Protein AF-A0AB34HRM4-F1 (afdb_monomer_lite)

InterPro domains:
  IPR001427 Pancreatic ribonuclease [PR00794] (197-216)
  IPR001427 Pancreatic ribonuclease [PR00794] (217-236)
  IPR001427 Pancreatic ribonuclease [PR00794] (240-258)
  IPR001427 Pancreatic ribonuclease [PR00794] (262-284)
  IPR001427 Pancreatic ribonuclease [PTHR11437] (152-291)
  IPR023411 Ribonuclease A, active site [PS00127] (121-127)
  IPR023411 Ribonuclease A, active site [PS00127] (211-217)
  IPR023412 Ribonuclease A-domain [PF00074] (87-144)
  IPR023412 Ribonuclease A-domain [PF00074] (176-290)
  IPR023412 Ribonuclease A-domain [SM00092] (84-172)
  IPR023412 Ribonuclease A-domain [SM00092] (173-291)
  IPR036816 Ribonuclease A-like domain superfamily [G3DSA:3.10.130.10] (80-151)
  IPR036816 Ribonuclease A-like domain superfamily [G3DSA:3.10.130.10] (171-291)
  IPR036816 Ribonuclease A-like domain superfamily [SSF54076] (86-146)
  IPR036816 Ribonuclease A-like domain superfamily [SSF54076] (174-290)

Radius of gyration: 43.78 Å; chains: 1; bounding box: 94×90×106 Å

Structure (mmCIF, N/CA/C/O backbone):
data_AF-A0AB34HRM4-F1
#
_entry.id   AF-A0AB34HRM4-F1
#
loop_
_atom_site.group_PDB
_atom_site.id
_atom_site.type_symbol
_atom_site.label_atom_id
_atom_site.label_alt_id
_atom_site.label_comp_id
_atom_site.label_asym_id
_atom_site.label_entity_id
_atom_site.label_seq_id
_atom_site.pdbx_PDB_ins_code
_atom_site.Cartn_x
_atom_site.Cartn_y
_atom_site.Cartn_z
_atom_site.occupancy
_atom_site.B_iso_or_equiv
_atom_site.auth_seq_id
_atom_site.auth_comp_id
_atom_site.auth_asym_id
_atom_site.auth_atom_id
_atom_site.pdbx_PDB_model_num
ATOM 1 N N . MET A 1 1 ? 56.566 -68.907 -64.822 1.00 25.94 1 MET A N 1
ATOM 2 C CA . MET A 1 1 ? 58.031 -69.019 -64.991 1.00 25.94 1 MET A CA 1
ATOM 3 C C . MET A 1 1 ? 58.403 -68.367 -66.314 1.00 25.94 1 MET A C 1
ATOM 5 O O . MET A 1 1 ? 57.648 -68.568 -67.254 1.00 25.94 1 MET A O 1
ATOM 9 N N . PRO A 1 2 ? 59.563 -67.714 -66.432 1.00 43.50 2 PRO A N 1
ATOM 10 C CA . PRO A 1 2 ? 60.149 -66.801 -65.449 1.00 43.50 2 PRO A 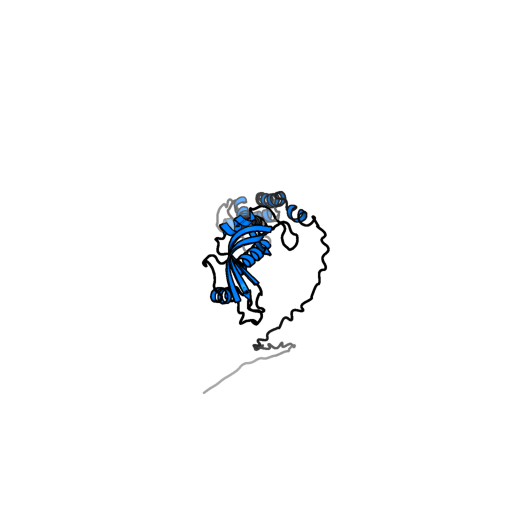CA 1
ATOM 11 C C . PRO A 1 2 ? 60.814 -65.567 -66.114 1.00 43.50 2 PRO A C 1
ATOM 13 O O . PRO A 1 2 ? 60.898 -65.496 -67.332 1.00 43.50 2 PRO A O 1
ATOM 16 N N . ALA A 1 3 ? 61.348 -64.692 -65.247 1.00 30.48 3 ALA A N 1
ATOM 17 C CA . ALA A 1 3 ? 62.650 -64.012 -65.376 1.00 30.48 3 ALA A CA 1
ATOM 18 C C . ALA A 1 3 ? 62.802 -62.902 -66.450 1.00 30.48 3 ALA A C 1
ATOM 20 O O . ALA A 1 3 ? 62.333 -63.037 -67.566 1.00 30.48 3 ALA A O 1
ATOM 21 N N . SER A 1 4 ? 63.488 -61.778 -66.222 1.00 32.47 4 SER A N 1
ATOM 22 C CA . SER A 1 4 ? 64.286 -61.288 -65.084 1.00 32.47 4 SER A CA 1
ATOM 23 C C . SER A 1 4 ? 64.946 -59.952 -65.479 1.00 32.47 4 SER A C 1
ATOM 25 O O . SER A 1 4 ? 65.362 -59.834 -66.625 1.00 32.47 4 SER A O 1
ATOM 27 N N . GLU A 1 5 ? 65.140 -59.066 -64.486 1.00 32.81 5 GLU A N 1
ATOM 28 C CA . GLU A 1 5 ? 66.352 -58.230 -64.262 1.00 32.81 5 GLU A CA 1
ATOM 29 C C . GLU A 1 5 ? 66.702 -57.092 -65.257 1.00 32.81 5 GLU A C 1
ATOM 31 O O . GLU A 1 5 ? 66.380 -57.157 -66.430 1.00 32.81 5 GLU A O 1
ATOM 36 N N . ALA A 1 6 ? 67.355 -55.973 -64.902 1.00 28.95 6 ALA A N 1
ATOM 37 C CA . ALA A 1 6 ? 68.037 -55.489 -63.690 1.00 28.95 6 ALA A CA 1
ATOM 38 C C . ALA A 1 6 ? 68.217 -53.940 -63.752 1.00 28.95 6 ALA A C 1
ATOM 40 O O . ALA A 1 6 ? 68.035 -53.337 -64.807 1.00 28.95 6 ALA A O 1
ATOM 41 N N . GLY A 1 7 ? 68.577 -53.317 -62.609 1.00 26.95 7 GLY A N 1
ATOM 42 C CA . GLY A 1 7 ? 68.942 -51.885 -62.417 1.00 26.95 7 GLY A CA 1
ATOM 43 C C . GLY A 1 7 ? 70.307 -51.479 -63.028 1.00 26.95 7 GLY A C 1
ATOM 44 O O . GLY A 1 7 ? 70.648 -52.081 -64.041 1.00 26.95 7 GLY A O 1
ATOM 45 N N . PRO A 1 8 ? 71.142 -50.547 -62.469 1.00 42.78 8 PRO A N 1
ATOM 46 C CA . PRO A 1 8 ? 71.212 -50.042 -61.073 1.00 42.78 8 PRO A CA 1
ATOM 47 C C . PRO A 1 8 ? 71.647 -48.545 -60.860 1.00 42.78 8 PRO A C 1
ATOM 49 O O . PRO A 1 8 ? 71.909 -47.808 -61.804 1.00 42.78 8 PRO A O 1
ATOM 52 N N . GLY A 1 9 ? 71.812 -48.134 -59.582 1.00 29.23 9 GLY A N 1
ATOM 53 C CA . GLY A 1 9 ? 72.674 -47.019 -59.093 1.00 29.23 9 GLY A CA 1
ATOM 54 C C . GLY A 1 9 ? 71.927 -45.972 -58.238 1.00 29.23 9 GLY A C 1
ATOM 55 O O . GLY A 1 9 ? 71.091 -45.260 -58.768 1.00 29.23 9 GLY A O 1
ATOM 56 N N . GLY A 1 10 ? 72.054 -45.841 -56.902 1.00 26.78 10 GLY A N 1
ATOM 57 C CA . GLY A 1 10 ? 73.253 -45.660 -56.052 1.00 26.78 10 GLY A CA 1
ATOM 58 C C . GLY A 1 10 ? 73.697 -44.180 -56.113 1.00 26.78 10 GLY A C 1
ATOM 59 O O . GLY A 1 10 ? 74.032 -43.737 -57.195 1.00 26.78 10 GLY A O 1
ATOM 60 N N . LYS A 1 11 ? 73.740 -43.320 -55.079 1.00 32.81 11 LYS A N 1
ATOM 61 C CA . LYS A 1 11 ? 74.122 -43.451 -53.662 1.00 32.81 11 LYS A CA 1
ATOM 62 C C . LYS A 1 11 ? 73.550 -42.303 -52.792 1.00 32.81 11 LYS A C 1
ATOM 64 O O . LYS A 1 11 ? 73.064 -41.288 -53.267 1.00 32.81 11 LYS A O 1
ATOM 69 N N . ARG A 1 12 ? 73.687 -42.547 -51.490 1.00 28.80 12 ARG A N 1
ATOM 70 C CA . ARG A 1 12 ? 73.306 -41.848 -50.254 1.00 28.80 12 ARG A CA 1
ATOM 71 C C . ARG A 1 12 ? 74.376 -40.831 -49.796 1.00 28.80 12 ARG A C 1
ATOM 73 O O . ARG A 1 12 ? 75.550 -41.137 -49.965 1.00 28.80 12 ARG A O 1
ATOM 80 N N . LEU A 1 13 ? 73.974 -39.742 -49.125 1.00 31.92 13 LEU A N 1
ATOM 81 C CA . LEU A 1 13 ? 74.694 -38.990 -48.061 1.00 31.92 13 LEU A CA 1
ATOM 82 C C . LEU A 1 13 ? 73.654 -38.082 -47.347 1.00 31.92 13 LEU A C 1
ATOM 84 O O . LEU A 1 13 ? 72.967 -37.328 -48.023 1.00 31.92 13 LEU A O 1
ATOM 88 N N . LEU A 1 14 ? 73.253 -38.412 -46.103 1.00 29.92 14 LEU A N 1
ATOM 89 C CA . LEU A 1 14 ? 73.616 -37.737 -44.825 1.00 29.92 14 LEU A CA 1
ATOM 90 C C . LEU A 1 14 ? 73.152 -36.263 -44.787 1.00 29.92 14 LEU A C 1
ATOM 92 O O . LEU A 1 14 ? 73.586 -35.490 -45.621 1.00 29.92 14 LEU A O 1
ATOM 96 N N . GLY A 1 15 ? 72.290 -35.764 -43.896 1.00 26.45 15 GLY A N 1
ATOM 97 C CA . GLY A 1 15 ? 71.804 -36.193 -42.582 1.00 26.45 15 GLY A CA 1
ATOM 98 C C . GLY A 1 15 ? 71.906 -34.979 -41.650 1.00 26.45 15 GLY A C 1
ATOM 99 O O . GLY A 1 15 ? 72.980 -34.409 -41.618 1.00 26.45 15 GLY A O 1
ATOM 100 N N . GLU A 1 16 ? 70.837 -34.589 -40.938 1.00 31.20 16 GLU A N 1
ATOM 101 C CA . GLU A 1 16 ? 70.904 -33.862 -39.650 1.00 31.20 16 GLU A CA 1
ATOM 102 C C . GLU A 1 16 ? 69.509 -33.675 -38.991 1.00 31.20 16 GLU A C 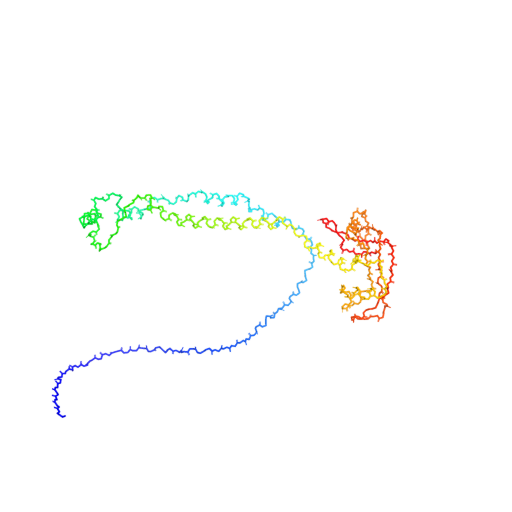1
ATOM 104 O O . GLU A 1 16 ? 68.623 -32.981 -39.478 1.00 31.20 16 GLU A O 1
ATOM 109 N N . THR A 1 17 ? 69.302 -34.446 -37.917 1.00 30.25 17 THR A N 1
ATOM 110 C CA . THR A 1 17 ? 68.794 -34.070 -36.578 1.00 30.25 17 THR A CA 1
ATOM 111 C C . THR A 1 17 ? 67.601 -33.101 -36.379 1.00 30.25 17 THR A C 1
ATOM 113 O O . THR A 1 17 ? 67.714 -31.884 -36.385 1.00 30.25 17 THR A O 1
ATOM 116 N N . GLY A 1 18 ? 66.499 -33.677 -35.872 1.00 28.55 18 GLY A N 1
ATOM 117 C CA . GLY A 1 18 ? 66.060 -33.406 -34.490 1.00 28.55 18 GLY A CA 1
ATOM 118 C C . GLY A 1 18 ? 64.984 -32.340 -34.232 1.00 28.55 18 GLY A C 1
ATOM 119 O O . GLY A 1 18 ? 65.299 -31.172 -34.040 1.00 28.55 18 GLY A O 1
ATOM 120 N N . ARG A 1 19 ? 63.742 -32.782 -33.981 1.00 32.72 19 ARG A N 1
ATOM 121 C CA . ARG A 1 19 ? 63.058 -32.702 -32.663 1.00 32.72 19 ARG A CA 1
ATOM 122 C C . ARG A 1 19 ? 61.585 -33.091 -32.796 1.00 32.72 19 ARG A C 1
ATOM 124 O O . ARG A 1 19 ? 60.802 -32.412 -33.451 1.00 32.72 19 ARG A O 1
ATOM 131 N N . GLY A 1 20 ? 61.213 -34.179 -32.126 1.00 30.70 20 GLY A N 1
ATOM 132 C CA . GLY A 1 20 ? 59.823 -34.564 -31.919 1.00 30.70 20 GLY A CA 1
ATOM 133 C C . GLY A 1 20 ? 59.177 -33.732 -30.813 1.00 30.70 20 GLY A C 1
ATOM 134 O O . GLY A 1 20 ? 59.765 -33.539 -29.750 1.00 30.70 20 GLY A O 1
ATOM 135 N N . LEU A 1 21 ? 57.941 -33.293 -31.046 1.00 33.59 21 LEU A N 1
ATOM 136 C CA . LEU A 1 21 ? 57.034 -32.844 -29.997 1.00 33.59 21 LEU A CA 1
ATOM 137 C C . LEU A 1 21 ? 55.776 -33.713 -30.026 1.00 33.59 21 LEU A C 1
ATOM 139 O O . LEU A 1 21 ? 55.056 -33.800 -31.017 1.00 33.59 21 LEU A O 1
ATOM 143 N N . ASN A 1 22 ? 55.588 -34.406 -28.906 1.00 31.12 22 ASN A N 1
ATOM 144 C CA . ASN A 1 22 ? 54.509 -35.329 -28.593 1.00 31.12 22 ASN A CA 1
ATOM 145 C C . ASN A 1 22 ? 53.142 -34.625 -28.581 1.00 31.12 22 ASN A C 1
ATOM 147 O O . ASN A 1 22 ? 52.936 -33.685 -27.814 1.00 31.12 22 ASN A O 1
ATOM 151 N N . TYR A 1 23 ? 52.176 -35.160 -29.327 1.00 29.73 23 TYR A N 1
ATOM 152 C CA . TYR A 1 23 ? 50.760 -34.822 -29.180 1.00 29.73 23 TYR A CA 1
ATOM 153 C C . TYR A 1 23 ? 50.163 -35.657 -28.033 1.00 29.73 23 TYR A C 1
ATOM 155 O O . TYR A 1 23 ? 49.847 -36.836 -28.202 1.00 29.73 23 TYR A O 1
ATOM 163 N N . LYS A 1 24 ? 50.014 -35.069 -26.838 1.00 34.47 24 LYS A N 1
ATOM 164 C CA . LYS A 1 24 ? 49.251 -35.691 -25.743 1.00 34.47 24 LYS A CA 1
ATOM 165 C C . LYS A 1 24 ? 47.766 -35.357 -25.883 1.00 34.47 24 LYS A C 1
ATOM 167 O O . LYS A 1 24 ? 47.327 -34.236 -25.654 1.00 34.47 24 LYS A O 1
ATOM 172 N N . LYS A 1 25 ? 47.003 -36.392 -26.229 1.00 34.09 25 LYS A N 1
ATOM 173 C CA . LYS A 1 25 ? 45.540 -36.485 -26.187 1.00 34.09 25 LYS A CA 1
ATOM 174 C C . LYS A 1 25 ? 45.044 -36.294 -24.747 1.00 34.09 25 LYS A C 1
ATOM 176 O O . LYS A 1 25 ? 45.252 -37.170 -23.911 1.00 34.09 25 LYS A O 1
ATOM 181 N N . ALA A 1 26 ? 44.387 -35.173 -24.455 1.00 31.53 26 ALA A N 1
ATOM 182 C CA . ALA A 1 26 ? 43.733 -34.947 -23.168 1.00 31.53 26 ALA A CA 1
ATOM 183 C C . ALA A 1 26 ? 42.305 -35.517 -23.197 1.00 31.53 26 ALA A C 1
ATOM 185 O O . ALA A 1 26 ? 41.441 -35.041 -23.931 1.00 31.53 26 ALA A O 1
ATOM 186 N N . ARG A 1 27 ? 42.085 -36.575 -22.407 1.00 35.59 27 ARG A N 1
ATOM 187 C CA . ARG A 1 27 ? 40.759 -37.060 -22.004 1.00 35.59 27 ARG A CA 1
ATOM 188 C C . ARG A 1 27 ? 40.180 -36.131 -20.938 1.00 35.59 27 ARG A C 1
ATOM 190 O O . ARG A 1 27 ? 40.887 -35.690 -20.038 1.00 35.59 27 ARG A O 1
ATOM 197 N N . THR A 1 28 ? 38.879 -35.915 -21.044 1.00 35.81 28 THR A N 1
ATOM 198 C CA . THR A 1 28 ? 37.973 -35.330 -20.050 1.00 35.81 28 THR A CA 1
ATOM 199 C C . THR A 1 28 ? 38.097 -35.963 -18.661 1.00 35.81 28 THR A C 1
ATOM 201 O O . THR A 1 28 ? 38.174 -37.191 -18.566 1.00 35.81 28 THR A O 1
ATOM 204 N N . PRO A 1 29 ? 37.924 -35.159 -17.599 1.00 33.78 29 PRO A N 1
ATOM 205 C CA . PRO A 1 29 ? 37.141 -35.605 -16.457 1.00 33.78 29 PRO A CA 1
ATOM 206 C C . PRO A 1 29 ? 36.032 -34.602 -16.112 1.00 33.78 29 PRO A C 1
ATOM 208 O O . PRO A 1 29 ? 36.251 -33.411 -15.905 1.00 33.78 29 PRO A O 1
ATOM 211 N N . THR A 1 30 ? 34.819 -35.130 -16.030 1.00 40.88 30 THR A N 1
ATOM 212 C CA . THR A 1 30 ? 33.682 -34.567 -15.304 1.00 40.88 30 THR A CA 1
ATOM 213 C C . THR A 1 30 ? 34.005 -34.473 -13.816 1.00 40.88 30 THR A C 1
ATOM 215 O O . THR A 1 30 ? 34.273 -35.508 -13.217 1.00 40.88 30 THR A O 1
ATOM 218 N N . PHE A 1 31 ? 33.894 -33.293 -13.205 1.00 32.78 31 PHE A N 1
ATOM 219 C CA . PHE A 1 31 ? 33.646 -33.163 -11.766 1.00 32.78 31 PHE A CA 1
ATOM 220 C C . PHE A 1 31 ? 32.810 -31.908 -11.493 1.00 32.78 31 PHE A C 1
ATOM 222 O O . PHE A 1 31 ? 33.279 -30.777 -11.606 1.00 32.78 31 PHE A O 1
ATOM 229 N N . LEU A 1 32 ? 31.545 -32.137 -11.135 1.00 41.94 32 LEU A N 1
ATOM 230 C CA . LEU A 1 32 ? 30.757 -31.206 -10.340 1.00 41.94 32 LEU A CA 1
ATOM 231 C C . LEU A 1 32 ? 31.428 -31.065 -8.969 1.00 41.94 32 LEU A C 1
ATOM 233 O O . LEU A 1 32 ? 31.581 -32.059 -8.261 1.00 41.94 32 LEU A O 1
ATOM 237 N N . SER A 1 33 ? 31.734 -29.843 -8.544 1.00 36.97 33 SER A N 1
ATOM 238 C CA . SER A 1 33 ? 31.850 -29.544 -7.117 1.00 36.97 33 SER A CA 1
ATOM 239 C C . SER A 1 33 ? 31.480 -28.093 -6.833 1.00 36.97 33 SER A C 1
ATOM 241 O O . SER A 1 33 ? 32.136 -27.155 -7.281 1.00 36.97 33 SER A O 1
ATOM 243 N N . SER A 1 34 ? 30.401 -27.966 -6.070 1.00 42.25 34 SER A N 1
ATOM 244 C CA . SER A 1 34 ? 29.894 -26.779 -5.392 1.00 42.25 34 SER A CA 1
ATOM 245 C C . SER A 1 34 ? 31.012 -25.970 -4.722 1.00 42.25 34 SER A C 1
ATOM 247 O O . SER A 1 34 ? 31.633 -26.444 -3.768 1.00 42.25 34 SER A O 1
ATOM 249 N N . LEU A 1 35 ? 31.254 -24.739 -5.186 1.00 36.50 35 LEU A N 1
ATOM 250 C CA . LEU A 1 35 ? 32.042 -23.767 -4.432 1.00 36.50 35 LEU A CA 1
ATOM 251 C C . LEU A 1 35 ? 31.091 -22.952 -3.550 1.00 36.50 35 LEU A C 1
ATOM 253 O O . LEU A 1 35 ? 30.382 -22.051 -3.994 1.00 36.50 35 LEU A O 1
ATOM 257 N N . CYS A 1 36 ? 31.070 -23.327 -2.276 1.00 34.16 36 CYS A N 1
ATOM 258 C CA . CYS A 1 36 ? 30.369 -22.650 -1.199 1.00 34.16 36 CYS A CA 1
ATOM 259 C C . CYS A 1 36 ? 30.995 -21.261 -0.965 1.00 34.16 36 CYS A C 1
ATOM 261 O O . CYS A 1 36 ? 32.037 -21.138 -0.318 1.00 34.16 36 CYS A O 1
ATOM 263 N N . LEU A 1 37 ? 30.375 -20.204 -1.498 1.00 37.88 37 LEU A N 1
ATOM 264 C CA . LEU A 1 37 ? 30.703 -18.817 -1.158 1.00 37.88 37 LEU A CA 1
ATOM 265 C C . LEU A 1 37 ? 30.254 -18.541 0.285 1.00 37.88 37 LEU A C 1
ATOM 267 O O . LEU A 1 37 ? 29.083 -18.286 0.565 1.00 37.88 37 LEU A O 1
ATOM 271 N N . ARG A 1 38 ? 31.204 -18.612 1.222 1.00 35.97 38 ARG A N 1
ATOM 272 C CA . ARG A 1 38 ? 31.020 -18.165 2.607 1.00 35.97 38 ARG A CA 1
ATOM 273 C C . ARG A 1 38 ? 30.841 -16.645 2.623 1.00 35.97 38 ARG A C 1
ATOM 275 O O . ARG A 1 38 ? 31.805 -15.897 2.501 1.00 35.97 38 ARG A O 1
ATOM 282 N N . PHE A 1 39 ? 29.609 -16.185 2.814 1.00 32.84 39 PHE A N 1
ATOM 283 C CA . PHE A 1 39 ? 29.330 -14.793 3.153 1.00 32.84 39 PHE A CA 1
ATOM 284 C C . PHE A 1 39 ? 29.744 -14.532 4.605 1.00 32.84 39 PHE A C 1
ATOM 286 O O . PHE A 1 39 ? 29.053 -14.928 5.545 1.00 32.84 39 PHE A O 1
ATOM 293 N N . TYR A 1 40 ? 30.864 -13.840 4.805 1.00 34.41 40 TYR A N 1
ATOM 294 C CA . TYR A 1 40 ? 31.162 -13.221 6.091 1.00 34.41 40 TYR A CA 1
ATOM 295 C C . TYR A 1 40 ? 30.170 -12.069 6.314 1.00 34.41 40 TYR A C 1
ATOM 297 O O . TYR A 1 40 ? 30.191 -11.062 5.609 1.00 34.41 40 TYR A O 1
ATOM 305 N N . ARG A 1 41 ? 29.265 -12.217 7.291 1.00 35.81 41 ARG A N 1
ATOM 306 C CA . ARG A 1 41 ? 28.423 -11.117 7.786 1.00 35.81 41 ARG A CA 1
ATOM 307 C C . ARG A 1 41 ? 29.297 -10.145 8.578 1.00 35.81 41 ARG A C 1
ATOM 309 O O . ARG A 1 41 ? 29.510 -10.340 9.772 1.00 35.81 41 ARG A O 1
ATOM 316 N N . LEU A 1 42 ? 29.764 -9.080 7.935 1.00 28.28 42 LEU A N 1
ATOM 317 C CA . LEU A 1 42 ? 30.307 -7.929 8.648 1.00 28.28 42 LEU A CA 1
ATOM 318 C C . LEU A 1 42 ? 29.132 -7.121 9.229 1.00 28.28 42 LEU A C 1
ATOM 320 O O . LEU A 1 42 ? 28.340 -6.534 8.492 1.00 28.28 42 LEU A O 1
ATOM 324 N N . ARG A 1 43 ? 28.976 -7.123 10.559 1.00 34.53 43 ARG A N 1
ATOM 325 C CA . ARG A 1 43 ? 28.077 -6.196 11.266 1.00 34.53 43 ARG A CA 1
ATOM 326 C C . ARG A 1 43 ? 28.730 -4.815 11.267 1.00 34.53 43 ARG A C 1
ATOM 328 O O . ARG A 1 43 ? 29.536 -4.521 12.142 1.00 34.53 43 ARG A O 1
ATOM 335 N N . ILE A 1 44 ? 28.369 -3.968 10.309 1.00 32.12 44 ILE A N 1
ATOM 336 C CA . ILE A 1 44 ? 28.656 -2.536 10.405 1.00 32.12 44 ILE A CA 1
ATOM 337 C C . ILE A 1 44 ? 27.541 -1.911 11.249 1.00 32.12 44 ILE A C 1
ATOM 339 O O . ILE A 1 44 ? 26.395 -1.803 10.815 1.00 32.12 44 ILE A O 1
ATOM 343 N N . VAL A 1 45 ? 27.870 -1.546 12.488 1.00 38.09 45 VAL A N 1
ATOM 344 C CA . VAL A 1 45 ? 27.037 -0.684 13.332 1.00 38.09 45 VAL A CA 1
ATOM 345 C C . VAL A 1 45 ? 27.309 0.753 12.891 1.00 38.09 45 VAL A C 1
ATOM 347 O O . VAL A 1 45 ? 28.314 1.338 13.280 1.00 38.09 45 VAL A O 1
ATOM 350 N N . LEU A 1 46 ? 26.439 1.317 12.050 1.00 34.16 46 LEU A N 1
ATOM 351 C CA . LEU A 1 46 ? 26.453 2.752 11.769 1.00 34.16 46 LEU A CA 1
ATOM 352 C C . LEU A 1 46 ? 25.656 3.461 12.865 1.00 34.16 46 LEU A C 1
ATOM 354 O O . LEU A 1 46 ? 24.425 3.491 12.849 1.00 34.16 46 LEU A O 1
ATOM 358 N N . THR A 1 47 ? 26.370 4.001 13.849 1.00 36.38 47 THR A N 1
ATOM 359 C CA . THR A 1 47 ? 25.824 4.981 14.785 1.00 36.38 47 THR A CA 1
ATOM 360 C C . THR A 1 47 ? 25.512 6.263 14.016 1.00 36.38 47 THR A C 1
ATOM 362 O O . THR A 1 47 ? 26.357 6.842 13.336 1.00 36.38 47 THR A O 1
ATOM 365 N N . GLY A 1 48 ? 24.250 6.684 14.071 1.00 35.56 48 GLY A N 1
ATOM 366 C CA . GLY A 1 48 ? 23.774 7.855 13.351 1.00 35.56 48 GLY A CA 1
ATOM 367 C C . GLY A 1 48 ? 24.393 9.152 13.868 1.00 35.56 48 GLY A C 1
ATOM 368 O O . GLY A 1 48 ? 24.263 9.496 15.041 1.00 35.56 48 GLY A O 1
ATOM 369 N N . ARG A 1 49 ? 24.955 9.938 12.948 1.00 32.56 49 ARG A N 1
ATOM 370 C CA . ARG A 1 49 ? 24.915 11.400 13.012 1.00 32.56 49 ARG A CA 1
ATOM 371 C C . ARG A 1 49 ? 24.270 11.912 11.734 1.00 32.56 49 ARG A C 1
ATOM 373 O O . ARG A 1 49 ? 24.790 11.755 10.637 1.00 32.56 49 ARG A O 1
ATOM 380 N N . LYS A 1 50 ? 23.093 12.502 11.909 1.00 44.72 50 LYS A N 1
ATOM 381 C CA . LYS A 1 50 ? 22.300 13.168 10.881 1.00 44.72 50 LYS A CA 1
ATOM 382 C C . LYS A 1 50 ? 23.048 14.443 10.471 1.00 44.72 50 LYS A C 1
ATOM 384 O O . LYS A 1 50 ? 22.938 15.456 11.153 1.00 44.72 50 LYS A O 1
ATOM 389 N N . LYS A 1 51 ? 23.826 14.395 9.387 1.00 30.28 51 LYS A N 1
ATOM 390 C CA . LYS A 1 51 ? 24.277 15.593 8.670 1.00 30.28 51 LYS A CA 1
ATOM 391 C C . LYS A 1 51 ? 23.576 15.584 7.320 1.00 30.28 51 LYS A C 1
ATOM 393 O O . LYS A 1 51 ? 23.741 14.666 6.529 1.00 30.28 51 LYS A O 1
ATOM 398 N N . ARG A 1 52 ? 22.697 16.564 7.128 1.00 43.97 52 ARG A N 1
ATOM 399 C CA . ARG A 1 52 ? 22.028 16.836 5.858 1.00 43.97 52 ARG A CA 1
ATOM 400 C C . ARG A 1 52 ? 23.127 17.344 4.919 1.00 43.97 52 ARG A C 1
ATOM 402 O O . ARG A 1 52 ? 23.569 18.475 5.081 1.00 43.97 52 ARG A O 1
ATOM 409 N N . GLU A 1 53 ? 23.640 16.491 4.040 1.00 37.53 53 GLU A N 1
ATOM 410 C CA . GLU A 1 53 ? 24.496 16.901 2.923 1.00 37.53 53 GLU A CA 1
ATOM 411 C C . GLU A 1 53 ? 23.587 17.264 1.740 1.00 37.53 53 GLU A C 1
ATOM 413 O O . GLU A 1 53 ? 22.892 16.384 1.237 1.00 37.53 53 GLU A O 1
ATOM 418 N N . PRO A 1 54 ? 23.545 18.535 1.299 1.00 36.78 54 PRO A N 1
ATOM 419 C CA . PRO A 1 54 ? 22.751 18.955 0.149 1.00 36.78 54 PRO A CA 1
ATOM 420 C C . PRO A 1 54 ? 23.546 18.893 -1.169 1.00 36.78 54 PRO A C 1
ATOM 422 O O . PRO A 1 54 ? 23.164 19.535 -2.134 1.00 36.78 54 PRO A O 1
ATOM 425 N N . LEU A 1 55 ? 24.670 18.168 -1.228 1.00 42.97 55 LEU A N 1
ATOM 426 C CA . LEU A 1 55 ? 25.623 18.282 -2.344 1.00 42.97 55 LEU A CA 1
ATOM 427 C C . LEU A 1 55 ? 25.569 17.147 -3.377 1.00 42.97 55 LEU A C 1
ATOM 429 O O . LEU A 1 55 ? 26.274 17.223 -4.377 1.00 42.97 55 LEU A O 1
ATOM 433 N N . LEU A 1 56 ? 24.732 16.120 -3.182 1.00 42.88 56 LEU A N 1
ATOM 434 C CA . LEU A 1 56 ? 24.591 15.029 -4.161 1.00 42.88 56 LEU A CA 1
ATOM 435 C C . LEU A 1 56 ? 23.463 15.243 -5.185 1.00 42.88 56 LEU A C 1
ATOM 437 O O . LEU A 1 56 ? 23.476 14.596 -6.227 1.00 42.88 56 LEU A O 1
ATOM 441 N N . GLU A 1 57 ? 22.536 16.171 -4.933 1.00 43.81 57 GLU A N 1
ATOM 442 C CA . GLU A 1 57 ? 21.473 16.542 -5.888 1.00 43.81 57 GLU A CA 1
ATOM 443 C C . GLU A 1 57 ? 21.992 17.480 -6.997 1.00 43.81 57 GLU A C 1
ATOM 445 O O . GLU A 1 57 ? 21.497 17.455 -8.120 1.00 43.81 57 GLU A O 1
ATOM 450 N N . GLU A 1 58 ? 23.056 18.248 -6.735 1.00 43.66 58 GLU A N 1
ATOM 451 C CA . GLU A 1 58 ? 23.624 19.193 -7.710 1.00 43.66 58 GLU A CA 1
ATOM 452 C C . GLU A 1 58 ? 24.448 18.496 -8.809 1.00 43.66 58 GLU A C 1
ATOM 454 O O . GLU A 1 58 ? 24.518 18.975 -9.938 1.00 43.66 58 GLU A O 1
ATOM 459 N N . MET A 1 59 ? 25.052 17.331 -8.535 1.00 41.12 59 MET A N 1
ATOM 460 C CA . MET A 1 59 ? 25.916 16.659 -9.521 1.00 41.12 59 MET A CA 1
ATOM 461 C C . MET A 1 59 ? 25.139 15.945 -10.637 1.00 41.12 59 MET A C 1
ATOM 463 O O . MET A 1 59 ? 25.709 15.677 -11.694 1.00 41.12 59 MET A O 1
ATOM 467 N N . VAL A 1 60 ? 23.846 15.658 -10.443 1.00 45.19 60 VAL A N 1
ATOM 468 C CA . VAL A 1 60 ? 23.018 14.965 -11.451 1.00 45.19 60 VAL A CA 1
ATOM 469 C C . VAL A 1 60 ? 22.415 15.945 -12.468 1.00 45.19 60 VAL A C 1
ATOM 471 O O . VAL A 1 60 ? 22.042 15.542 -13.567 1.00 45.19 60 VAL A O 1
ATOM 474 N N . MET A 1 61 ? 22.399 17.248 -12.170 1.00 45.19 61 MET A N 1
ATOM 475 C CA . MET A 1 61 ? 21.841 18.275 -13.063 1.00 45.19 61 MET A CA 1
ATOM 476 C C . MET A 1 61 ? 22.863 18.916 -14.020 1.00 45.19 61 MET A C 1
ATOM 478 O O . MET A 1 61 ? 22.483 19.686 -14.902 1.00 45.19 61 MET A O 1
ATOM 482 N N . VAL A 1 62 ? 24.155 18.582 -13.904 1.00 44.69 62 VAL A N 1
ATOM 483 C CA . VAL A 1 62 ? 25.226 19.149 -14.756 1.00 44.69 62 VAL A CA 1
ATOM 484 C C . VAL A 1 62 ? 25.445 18.353 -16.052 1.00 44.69 62 VAL A C 1
ATOM 486 O O . VAL A 1 62 ? 26.183 18.782 -16.936 1.00 44.69 62 VAL A O 1
ATOM 489 N N . LEU A 1 63 ? 24.715 17.256 -16.271 1.00 51.75 63 LEU A N 1
ATOM 490 C CA . LEU A 1 63 ? 24.475 16.750 -17.628 1.00 51.75 63 LEU A CA 1
ATOM 491 C C . LEU A 1 63 ? 23.365 17.590 -18.266 1.00 51.75 63 LEU A C 1
ATOM 493 O O . LEU A 1 63 ? 22.244 17.134 -18.474 1.00 51.75 63 LEU A O 1
ATOM 497 N N . SER A 1 64 ? 23.689 18.863 -18.500 1.00 57.69 64 SER A N 1
ATOM 498 C CA . SER A 1 64 ? 22.779 19.869 -19.033 1.00 57.69 64 SER A CA 1
ATOM 499 C C . SER A 1 6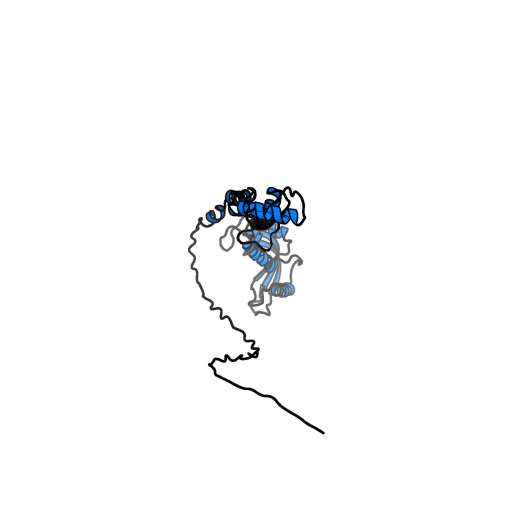4 ? 22.021 19.318 -20.252 1.00 57.69 64 SER A C 1
ATOM 501 O O . SER A 1 64 ? 22.635 18.656 -21.095 1.00 57.69 64 SER A O 1
ATOM 503 N N . PRO A 1 65 ? 20.724 19.627 -20.431 1.00 60.22 65 PRO A N 1
ATOM 504 C CA . PRO A 1 65 ? 20.016 19.373 -21.686 1.00 60.22 65 PRO A CA 1
ATOM 505 C C . PRO A 1 65 ? 20.798 19.890 -22.902 1.00 60.22 65 PRO A C 1
ATOM 507 O O . PRO A 1 65 ? 20.757 19.284 -23.967 1.00 60.22 65 PRO A O 1
ATOM 510 N N . LEU A 1 66 ? 21.599 20.947 -22.718 1.00 56.47 66 LEU A N 1
ATOM 511 C CA . LEU A 1 66 ? 22.520 21.480 -23.720 1.00 56.47 66 LEU A CA 1
ATOM 512 C C . LEU A 1 66 ? 23.626 20.492 -24.121 1.00 56.47 66 LEU A C 1
ATOM 514 O O . LEU A 1 66 ? 24.008 20.479 -25.284 1.00 56.47 66 LEU A O 1
ATOM 518 N N . PHE A 1 67 ? 24.113 19.636 -23.216 1.00 62.03 67 PHE A N 1
ATOM 519 C CA . PHE A 1 67 ? 25.088 18.583 -23.529 1.00 62.03 67 PHE A CA 1
ATOM 520 C C . PHE A 1 67 ? 24.466 17.488 -24.405 1.00 62.03 67 PHE A C 1
ATOM 522 O O . PHE A 1 67 ? 25.062 17.068 -25.396 1.00 62.03 67 PHE A O 1
ATOM 529 N N . PHE A 1 68 ? 23.235 17.072 -24.097 1.00 57.53 68 PHE A N 1
ATOM 530 C CA . PHE A 1 68 ? 22.506 16.109 -24.927 1.00 57.53 68 PHE A CA 1
ATOM 531 C C . PHE A 1 68 ? 22.103 16.701 -26.286 1.00 57.53 68 PHE A C 1
ATOM 533 O O . PHE A 1 68 ? 22.230 16.024 -27.305 1.00 57.53 68 PHE A O 1
ATOM 540 N N . VAL A 1 69 ? 21.706 17.977 -26.330 1.00 62.69 69 VAL A N 1
ATOM 541 C CA . VAL A 1 69 ? 21.452 18.715 -27.581 1.00 62.69 69 VAL A CA 1
ATOM 542 C C . VAL A 1 69 ? 22.737 18.884 -28.397 1.00 62.69 69 VAL A C 1
ATOM 544 O O . VAL A 1 69 ? 22.702 18.733 -29.614 1.00 62.69 69 VAL A O 1
ATOM 547 N N . PHE A 1 70 ? 23.884 19.122 -27.758 1.00 60.28 70 PHE A N 1
ATOM 548 C CA . PHE A 1 70 ? 25.185 19.223 -28.425 1.00 60.28 70 PHE A CA 1
ATOM 549 C C . PHE A 1 70 ? 25.615 17.890 -29.053 1.00 60.28 70 PHE A C 1
ATOM 551 O O . PHE A 1 70 ? 26.035 17.862 -30.210 1.00 60.28 70 PHE A O 1
ATOM 558 N N . MET A 1 71 ? 25.430 16.772 -28.342 1.00 58.06 71 MET A N 1
ATOM 559 C CA . MET A 1 71 ? 25.704 15.434 -28.882 1.00 58.06 71 MET A CA 1
ATOM 560 C C . MET A 1 71 ? 24.763 15.058 -30.037 1.00 58.06 71 MET A C 1
ATOM 562 O O . MET A 1 71 ? 25.207 14.438 -31.000 1.00 58.06 71 MET A O 1
ATOM 566 N N . LEU A 1 72 ? 23.491 15.475 -29.992 1.00 59.78 72 LEU A N 1
ATOM 567 C CA . LEU A 1 72 ? 22.548 15.313 -31.108 1.00 59.78 72 LEU A CA 1
ATOM 568 C C . LEU A 1 72 ? 22.882 16.239 -32.296 1.00 59.78 72 LEU A C 1
ATOM 570 O O . LEU A 1 72 ? 22.732 15.839 -33.450 1.00 59.78 72 LEU A O 1
ATOM 574 N N . GLY A 1 73 ? 23.370 17.454 -32.031 1.00 60.25 73 GLY A N 1
ATOM 575 C CA . GLY A 1 73 ? 23.752 18.440 -33.047 1.00 60.25 73 GLY A CA 1
ATOM 576 C C . GLY A 1 73 ? 25.005 18.056 -33.840 1.00 60.25 73 GLY A C 1
ATOM 577 O O . GLY A 1 73 ? 25.053 18.272 -35.049 1.00 60.25 73 GLY A O 1
ATOM 578 N N . LEU A 1 74 ? 25.982 17.407 -33.198 1.00 56.62 74 LEU A N 1
ATOM 579 C CA . LEU A 1 74 ? 27.177 16.864 -33.862 1.00 56.62 74 LEU A CA 1
ATOM 580 C C . LEU A 1 74 ? 26.887 15.647 -34.762 1.00 56.62 74 LEU A C 1
ATOM 582 O O . LEU A 1 74 ? 27.728 15.280 -35.577 1.00 56.62 74 LEU A O 1
ATOM 586 N N . GLY A 1 75 ? 25.711 15.024 -34.630 1.00 53.34 75 GLY A N 1
ATOM 587 C CA . GLY A 1 75 ? 25.246 13.944 -35.505 1.00 53.34 75 GLY A CA 1
ATOM 588 C C . GLY A 1 75 ? 24.558 14.411 -36.789 1.00 53.34 75 GLY A C 1
ATOM 589 O O . GLY A 1 75 ? 24.427 13.629 -37.731 1.00 53.34 75 GLY A O 1
ATOM 590 N N . LEU A 1 76 ? 24.106 15.670 -36.823 1.00 51.44 76 LEU A N 1
ATOM 591 C CA . LEU A 1 76 ? 23.390 16.276 -37.952 1.00 51.44 76 LEU A CA 1
ATOM 592 C C . LEU A 1 76 ? 24.282 17.146 -38.833 1.00 51.44 76 LEU A C 1
ATOM 594 O O . LEU A 1 76 ? 23.895 17.464 -39.957 1.00 51.44 76 LEU A O 1
ATOM 598 N N . THR A 1 77 ? 25.478 17.509 -38.370 1.00 46.84 77 THR A N 1
ATOM 599 C CA . THR A 1 77 ? 26.499 17.987 -39.292 1.00 46.84 77 THR A CA 1
ATOM 600 C C . THR A 1 77 ? 26.961 16.773 -40.095 1.00 46.84 77 THR A C 1
ATOM 602 O O . THR A 1 77 ? 27.440 15.796 -39.513 1.00 46.84 77 THR A O 1
ATOM 605 N N . PRO A 1 78 ? 26.807 16.768 -41.435 1.00 51.72 78 PRO A N 1
ATOM 606 C CA . PRO A 1 78 ? 27.494 15.782 -42.244 1.00 51.72 78 PRO A CA 1
ATOM 607 C C . PRO A 1 78 ? 28.948 15.886 -41.826 1.00 51.72 78 PRO A C 1
ATOM 609 O O . PRO A 1 78 ? 29.515 16.977 -41.896 1.00 51.72 78 PRO A O 1
ATOM 612 N N . LEU A 1 79 ? 29.519 14.790 -41.325 1.00 48.44 79 LEU A N 1
ATOM 613 C CA . LEU A 1 79 ? 30.941 14.710 -41.065 1.00 48.44 79 LEU A CA 1
ATOM 614 C C . LEU A 1 79 ? 31.590 15.130 -42.385 1.00 48.44 79 LEU A C 1
ATOM 616 O O . LEU A 1 79 ? 31.589 14.369 -43.356 1.00 48.44 79 LEU A O 1
ATOM 620 N N . THR A 1 80 ? 32.067 16.369 -42.469 1.00 48.03 80 THR A N 1
ATOM 621 C CA . THR A 1 80 ? 32.789 16.885 -43.623 1.00 48.03 80 THR A CA 1
ATOM 622 C C . THR A 1 80 ? 34.176 16.257 -43.587 1.00 48.03 80 THR A C 1
ATOM 624 O O . THR A 1 80 ? 35.194 16.937 -43.532 1.00 48.03 80 THR A O 1
ATOM 627 N N . LEU A 1 81 ? 34.237 14.924 -43.584 1.00 54.03 81 LEU A N 1
ATOM 628 C CA . LEU A 1 81 ? 35.436 14.174 -43.887 1.00 54.03 81 LEU A CA 1
ATOM 629 C C . LEU A 1 81 ? 35.557 14.157 -45.398 1.00 54.03 81 LEU A C 1
ATOM 631 O O . LEU A 1 81 ? 35.087 13.282 -46.124 1.00 54.03 81 LEU A O 1
ATOM 635 N N . GLY A 1 82 ? 36.152 15.236 -45.868 1.00 47.75 82 GLY A N 1
ATOM 636 C CA . GLY A 1 82 ? 36.441 15.439 -47.262 1.00 47.75 82 GLY A CA 1
ATOM 637 C C . GLY A 1 82 ? 37.496 16.500 -47.468 1.00 47.75 82 GLY A C 1
ATOM 638 O O . GLY A 1 82 ? 37.414 17.198 -48.471 1.00 47.75 82 GLY A O 1
ATOM 639 N N . LEU A 1 83 ? 38.493 16.577 -46.577 1.00 52.25 83 LEU A N 1
ATOM 640 C CA . LEU A 1 83 ? 39.843 16.867 -47.050 1.00 52.25 83 LEU A CA 1
ATOM 641 C C . LEU A 1 83 ? 40.045 16.007 -48.300 1.00 52.25 83 LEU A C 1
ATOM 643 O O . LEU A 1 83 ? 39.757 14.808 -48.283 1.00 52.25 83 LEU A O 1
ATOM 647 N N . ASP A 1 84 ? 40.413 16.644 -49.402 1.00 57.47 84 ASP A N 1
ATOM 648 C CA . ASP A 1 84 ? 40.713 15.994 -50.670 1.00 57.47 84 ASP A CA 1
ATOM 649 C C . ASP A 1 84 ? 41.958 15.111 -50.445 1.00 57.47 84 ASP A C 1
ATOM 651 O O . ASP A 1 84 ? 43.090 15.535 -50.670 1.00 57.47 84 ASP A O 1
ATOM 655 N N . ASP A 1 85 ? 41.744 13.924 -49.858 1.00 71.81 85 ASP A N 1
ATOM 656 C CA . ASP A 1 85 ? 42.789 13.011 -49.398 1.00 71.81 85 ASP A CA 1
ATOM 657 C C . ASP A 1 85 ? 43.631 12.633 -50.615 1.00 71.81 85 ASP A C 1
ATOM 659 O O . ASP A 1 85 ? 43.121 12.148 -51.633 1.00 71.81 85 ASP A O 1
ATOM 663 N N . HIS A 1 86 ? 44.934 12.874 -50.514 1.00 81.88 86 HIS A N 1
ATOM 664 C CA . HIS A 1 86 ? 45.914 12.530 -51.533 1.00 81.88 86 HIS A CA 1
ATOM 665 C C . HIS A 1 86 ? 45.752 11.075 -52.011 1.00 81.88 86 HIS A C 1
ATOM 667 O O . HIS A 1 86 ? 45.863 10.795 -53.206 1.00 81.88 86 HIS A O 1
ATOM 673 N N . ARG A 1 87 ? 45.379 10.150 -51.114 1.00 86.44 87 ARG A N 1
ATOM 674 C CA . ARG A 1 87 ? 45.090 8.750 -51.459 1.00 86.44 87 ARG A CA 1
ATOM 675 C C . ARG A 1 87 ? 43.842 8.582 -52.317 1.00 86.44 87 ARG A C 1
ATOM 677 O O . ARG A 1 87 ? 43.840 7.730 -53.198 1.00 86.44 87 ARG A O 1
ATOM 684 N N . TYR A 1 88 ? 42.802 9.390 -52.112 1.00 85.88 88 TYR A N 1
ATOM 685 C CA . TYR A 1 88 ? 41.596 9.331 -52.941 1.00 85.88 88 TYR A CA 1
ATOM 686 C C . TYR A 1 88 ? 41.869 9.843 -54.357 1.00 85.88 88 TYR A C 1
ATOM 688 O O . TYR A 1 88 ? 41.450 9.228 -55.337 1.00 85.88 88 TYR A O 1
ATOM 696 N N . ARG A 1 89 ? 42.636 10.932 -54.482 1.00 86.75 89 ARG A N 1
ATOM 697 C CA . ARG A 1 89 ? 43.086 11.429 -55.791 1.00 86.75 89 ARG A CA 1
ATOM 698 C C . ARG A 1 89 ? 43.958 10.401 -56.516 1.00 86.75 89 ARG A C 1
ATOM 700 O O . ARG A 1 89 ? 43.748 10.175 -57.705 1.00 86.75 89 ARG A O 1
ATOM 707 N N . HIS A 1 90 ? 44.865 9.744 -55.795 1.00 90.44 90 HIS A N 1
ATOM 708 C CA . HIS A 1 90 ? 45.688 8.661 -56.331 1.00 90.44 90 HIS A CA 1
ATOM 709 C C . HIS A 1 90 ? 44.856 7.445 -56.768 1.00 90.44 90 HIS A C 1
ATOM 711 O O . HIS A 1 90 ? 45.056 6.906 -57.851 1.00 90.44 90 HIS A O 1
ATOM 717 N N . PHE A 1 91 ? 43.860 7.045 -55.975 1.00 91.81 91 PHE A N 1
ATOM 718 C CA . PHE A 1 91 ? 42.940 5.977 -56.357 1.00 91.81 91 PHE A CA 1
ATOM 719 C C . PHE A 1 91 ? 42.227 6.296 -57.677 1.00 91.81 91 PHE A C 1
ATOM 721 O O . PHE A 1 91 ? 42.212 5.475 -58.589 1.00 91.81 91 PHE A O 1
ATOM 728 N N . LEU A 1 92 ? 41.679 7.506 -57.822 1.00 91.62 92 LEU A N 1
ATOM 729 C CA . LEU A 1 92 ? 40.967 7.894 -59.042 1.00 91.62 92 LEU A CA 1
ATOM 730 C C . LEU A 1 92 ? 41.885 7.960 -60.265 1.00 91.62 92 LEU A C 1
ATOM 732 O O . LEU A 1 92 ? 41.454 7.588 -61.356 1.00 91.62 92 LEU A O 1
ATOM 736 N N . SER A 1 93 ? 43.141 8.390 -60.102 1.00 90.12 93 SER A N 1
ATOM 737 C CA . SER A 1 93 ? 44.089 8.424 -61.220 1.00 90.12 93 SER A CA 1
ATOM 738 C C . SER A 1 93 ? 44.411 7.024 -61.745 1.00 90.12 93 SER A C 1
ATOM 740 O O . SER A 1 93 ? 44.608 6.863 -62.949 1.00 90.12 93 SER A O 1
ATOM 742 N N . GLN A 1 94 ? 44.388 6.004 -60.888 1.00 92.38 94 GLN A N 1
ATOM 743 C CA . GLN A 1 94 ? 44.648 4.621 -61.289 1.00 92.38 94 GLN A CA 1
ATOM 744 C C . GLN A 1 94 ? 43.389 3.837 -61.674 1.00 92.38 94 GLN A C 1
ATOM 746 O O . GLN A 1 94 ? 43.478 2.915 -62.479 1.00 92.38 94 GLN A O 1
ATOM 751 N N . HIS A 1 95 ? 42.225 4.188 -61.123 1.00 93.69 95 HIS A N 1
ATOM 752 C CA . HIS A 1 95 ? 41.041 3.325 -61.154 1.00 93.69 95 HIS A CA 1
ATOM 753 C C . HIS A 1 95 ? 39.769 3.988 -61.676 1.00 93.69 95 HIS A C 1
ATOM 755 O O . HIS A 1 95 ? 38.741 3.325 -61.728 1.00 93.69 95 HIS A O 1
ATOM 761 N N . SER A 1 96 ? 39.779 5.265 -62.063 1.00 92.69 96 SER A N 1
ATOM 762 C CA . SER A 1 96 ? 38.581 5.936 -62.581 1.00 92.69 96 SER A CA 1
ATOM 763 C C . SER A 1 96 ? 38.777 6.444 -64.006 1.00 92.69 96 SER A C 1
ATOM 765 O O . SER A 1 96 ? 39.777 7.092 -64.340 1.00 92.69 96 SER A O 1
ATOM 767 N N . ASP A 1 97 ? 37.785 6.156 -64.844 1.00 93.38 97 ASP A N 1
ATOM 768 C CA . ASP A 1 97 ? 37.632 6.740 -66.170 1.00 93.38 97 ASP A CA 1
ATOM 769 C C . ASP A 1 97 ? 36.144 7.011 -66.448 1.00 93.38 97 ASP A C 1
ATOM 771 O O . ASP A 1 97 ? 35.430 6.123 -66.922 1.00 93.38 97 ASP A O 1
ATOM 775 N N . PRO A 1 98 ? 35.646 8.220 -66.130 1.00 90.12 98 PRO A N 1
ATOM 776 C CA . PRO A 1 98 ? 34.227 8.545 -66.255 1.00 90.12 98 PRO A CA 1
ATOM 777 C C . PRO A 1 98 ? 33.686 8.492 -67.690 1.00 90.12 98 PRO A C 1
ATOM 779 O O . PRO A 1 98 ? 32.474 8.385 -67.867 1.00 90.12 98 PRO A O 1
ATOM 782 N N . LYS A 1 99 ? 34.547 8.614 -68.712 1.00 89.44 99 LYS A N 1
ATOM 783 C CA . LYS A 1 99 ? 34.143 8.698 -70.125 1.00 89.44 99 LYS A CA 1
ATOM 784 C C . LYS A 1 99 ? 35.057 7.837 -71.009 1.00 89.44 99 LYS A C 1
ATOM 786 O O . LYS A 1 99 ? 35.902 8.387 -71.721 1.00 89.44 99 LYS A O 1
ATOM 791 N N . PRO A 1 100 ? 34.885 6.505 -70.994 1.00 90.88 100 PRO A N 1
ATOM 792 C CA . PRO A 1 100 ? 35.702 5.621 -71.811 1.00 90.88 100 PRO A CA 1
ATOM 793 C C . PRO A 1 100 ? 35.404 5.809 -73.302 1.00 90.88 100 PRO A C 1
ATOM 795 O O . PRO A 1 100 ? 34.258 6.006 -73.704 1.00 90.88 100 PRO A O 1
ATOM 798 N N . LYS A 1 101 ? 36.443 5.698 -74.135 1.00 86.94 101 LYS A N 1
ATOM 799 C CA . LYS A 1 101 ? 36.329 5.731 -75.607 1.00 86.94 101 LYS A CA 1
ATOM 800 C C . LYS A 1 101 ? 36.006 4.357 -76.226 1.00 86.94 101 LYS A C 1
ATOM 802 O O . LYS A 1 101 ? 35.899 4.255 -77.441 1.00 86.94 101 LYS A O 1
ATOM 807 N N . GLY A 1 102 ? 35.873 3.321 -75.397 1.00 90.06 102 GLY A N 1
ATOM 808 C CA . GLY A 1 102 ? 35.656 1.921 -75.769 1.00 90.06 102 GLY A CA 1
ATOM 809 C C . GLY A 1 102 ? 35.805 1.013 -74.542 1.00 90.06 102 GLY A C 1
ATOM 810 O O . GLY A 1 102 ? 36.154 1.495 -73.466 1.00 90.06 102 GLY A O 1
ATOM 811 N N . ARG A 1 103 ? 35.516 -0.284 -74.679 1.00 89.69 103 ARG A N 1
ATOM 812 C CA . ARG A 1 103 ? 35.722 -1.308 -73.629 1.00 89.69 103 ARG A CA 1
ATOM 813 C C . ARG A 1 103 ? 36.385 -2.568 -74.203 1.00 89.69 103 ARG A C 1
ATOM 815 O O . ARG A 1 103 ? 36.021 -3.682 -73.847 1.00 89.69 103 ARG A O 1
ATOM 822 N N . ASP A 1 104 ? 37.287 -2.365 -75.153 1.00 92.56 104 ASP A N 1
ATOM 823 C CA . ASP A 1 104 ? 38.044 -3.390 -75.869 1.00 92.56 104 ASP A CA 1
ATOM 824 C C . ASP A 1 104 ? 39.523 -3.397 -75.436 1.00 92.56 104 ASP A C 1
ATOM 826 O O . ASP A 1 104 ? 39.962 -2.573 -74.629 1.00 92.56 104 ASP A O 1
ATOM 830 N N . ASP A 1 105 ? 40.321 -4.313 -75.984 1.00 94.00 105 ASP A N 1
ATOM 831 C CA . ASP A 1 105 ? 41.745 -4.432 -75.636 1.00 94.00 105 ASP A CA 1
ATOM 832 C C . ASP A 1 105 ? 42.528 -3.156 -75.980 1.00 94.00 105 ASP A C 1
ATOM 834 O O . ASP A 1 105 ? 43.411 -2.729 -75.234 1.00 94.00 105 ASP A O 1
ATOM 838 N N . ARG A 1 106 ? 42.131 -2.468 -77.059 1.00 94.31 106 ARG A N 1
ATOM 839 C CA . ARG A 1 106 ? 42.707 -1.181 -77.466 1.00 94.31 106 ARG A CA 1
ATOM 840 C C . ARG A 1 106 ? 42.490 -0.103 -76.405 1.00 94.31 106 ARG A C 1
ATOM 842 O O . ARG A 1 106 ? 43.410 0.669 -76.114 1.00 94.31 106 ARG A O 1
ATOM 849 N N . TYR A 1 107 ? 41.294 -0.038 -75.819 1.00 94.12 107 TYR A N 1
ATOM 850 C CA . TYR A 1 107 ? 41.031 0.824 -74.673 1.00 94.12 107 TYR A CA 1
ATOM 851 C C . TYR A 1 107 ? 41.997 0.508 -73.526 1.00 94.12 107 TYR A C 1
ATOM 853 O O . TYR A 1 107 ? 42.702 1.418 -73.078 1.00 94.12 107 TYR A O 1
ATOM 861 N N . CYS A 1 108 ? 42.097 -0.761 -73.119 1.00 92.25 108 CYS A N 1
ATOM 862 C CA . CYS A 1 108 ? 42.967 -1.207 -72.028 1.00 92.25 108 CYS A CA 1
ATOM 863 C C . CYS A 1 108 ? 44.439 -0.836 -72.263 1.00 92.25 108 CYS A C 1
ATOM 865 O O . CYS A 1 108 ? 45.065 -0.229 -71.392 1.00 92.25 108 CYS A O 1
ATOM 867 N N . GLU A 1 109 ? 44.984 -1.107 -73.449 1.00 92.62 109 GLU A N 1
ATOM 868 C CA . GLU A 1 109 ? 46.364 -0.746 -73.792 1.00 92.62 109 GLU A CA 1
ATOM 869 C C . GLU A 1 109 ? 46.609 0.765 -73.704 1.00 92.62 109 GLU A C 1
ATOM 871 O O . GLU A 1 109 ? 47.620 1.213 -73.152 1.00 92.62 109 GLU A O 1
ATOM 876 N N . SER A 1 110 ? 45.684 1.567 -74.241 1.00 93.56 110 SER A N 1
ATOM 877 C CA . SER A 1 110 ? 45.832 3.023 -74.288 1.00 93.56 110 SER A CA 1
ATOM 878 C C . SER A 1 110 ? 45.757 3.666 -72.900 1.00 93.56 110 SER A C 1
ATOM 880 O O . SER A 1 110 ? 46.590 4.512 -72.560 1.00 93.56 110 SER A O 1
ATOM 882 N N . ILE A 1 111 ? 44.801 3.244 -72.067 1.00 93.44 111 ILE A N 1
ATOM 883 C CA . ILE A 1 111 ? 44.579 3.844 -70.752 1.00 93.44 111 ILE A CA 1
ATOM 884 C C . ILE A 1 111 ? 45.662 3.416 -69.753 1.00 93.44 111 ILE A C 1
ATOM 886 O O . ILE A 1 111 ? 46.139 4.251 -68.987 1.00 93.44 111 ILE A O 1
ATOM 890 N N . MET A 1 112 ? 46.136 2.164 -69.808 1.00 93.19 112 MET A N 1
ATOM 891 C CA . MET A 1 112 ? 47.224 1.673 -68.948 1.00 93.19 112 MET A CA 1
ATOM 892 C C . MET A 1 112 ? 48.533 2.429 -69.205 1.00 93.19 112 MET A C 1
ATOM 894 O O . MET A 1 112 ? 49.204 2.843 -68.255 1.00 93.19 112 MET A O 1
ATOM 898 N N . LYS A 1 113 ? 48.857 2.694 -70.481 1.00 92.69 113 LYS A N 1
ATOM 899 C CA . LYS A 1 113 ? 49.990 3.548 -70.875 1.00 92.69 113 LYS A CA 1
ATOM 900 C C . LYS A 1 113 ? 49.791 4.988 -70.401 1.00 92.69 113 LYS A C 1
ATOM 902 O O . LYS A 1 113 ? 50.665 5.545 -69.743 1.00 92.69 113 LYS A O 1
ATOM 907 N N . SER A 1 114 ? 48.620 5.572 -70.667 1.00 92.56 114 SER A N 1
ATOM 908 C CA . SER A 1 114 ? 48.310 6.962 -70.306 1.00 92.56 114 SER A CA 1
ATOM 909 C C . SER A 1 114 ? 48.347 7.231 -68.798 1.00 92.56 114 SER A C 1
ATOM 911 O O . SER A 1 114 ? 48.608 8.365 -68.401 1.00 92.56 114 SER A O 1
ATOM 913 N N . ARG A 1 115 ? 48.069 6.229 -67.956 1.00 92.31 115 ARG A N 1
ATOM 914 C CA . ARG A 1 115 ? 48.097 6.349 -66.488 1.00 92.31 115 ARG A CA 1
ATOM 915 C C . ARG A 1 115 ? 49.419 5.883 -65.863 1.00 92.31 115 ARG A C 1
ATOM 917 O O . ARG A 1 115 ? 49.501 5.795 -64.641 1.00 92.31 115 ARG A O 1
ATOM 924 N N . ASN A 1 116 ? 50.439 5.608 -66.681 1.00 92.56 116 ASN A N 1
ATOM 925 C CA . ASN A 1 116 ? 51.752 5.114 -66.260 1.00 92.56 116 ASN A CA 1
ATOM 926 C C . ASN A 1 116 ? 51.679 3.842 -65.387 1.00 92.56 116 ASN A C 1
ATOM 928 O O . ASN A 1 116 ? 52.377 3.714 -64.386 1.00 92.56 116 ASN A O 1
ATOM 932 N N . LEU A 1 117 ? 50.815 2.895 -65.764 1.00 92.38 117 LEU A N 1
ATOM 933 C CA . LEU A 1 117 ? 50.637 1.609 -65.068 1.00 92.38 117 LEU A CA 1
ATOM 934 C C . LEU A 1 117 ? 51.443 0.470 -65.714 1.00 92.38 117 LEU A C 1
ATOM 936 O O . LEU A 1 117 ? 51.147 -0.706 -65.515 1.00 92.38 117 LEU A O 1
ATOM 940 N N . ILE A 1 118 ? 52.434 0.833 -66.528 1.00 91.25 118 ILE A N 1
ATOM 941 C CA . ILE A 1 118 ? 53.227 -0.091 -67.344 1.00 91.25 118 ILE A CA 1
ATOM 942 C C . ILE A 1 118 ? 54.691 -0.206 -66.890 1.00 91.25 118 ILE A C 1
ATOM 944 O O . ILE A 1 118 ? 55.414 -1.035 -67.424 1.00 91.25 118 ILE A O 1
ATOM 948 N N . ASN A 1 119 ? 55.139 0.584 -65.906 1.00 86.75 119 ASN A N 1
ATOM 949 C CA . ASN A 1 119 ? 56.522 0.567 -65.414 1.00 86.75 119 ASN A CA 1
ATOM 950 C C . ASN A 1 119 ? 56.587 0.617 -63.871 1.00 86.75 119 ASN A C 1
ATOM 952 O O . ASN A 1 119 ? 56.558 1.711 -63.304 1.00 86.75 119 ASN A O 1
ATOM 956 N N . PRO A 1 120 ? 56.704 -0.535 -63.179 1.00 89.00 120 PRO A N 1
ATOM 957 C CA . PRO A 1 120 ? 56.598 -1.892 -63.724 1.00 89.00 120 PRO A CA 1
ATOM 958 C C . PRO A 1 120 ? 55.185 -2.183 -64.250 1.00 89.00 120 PRO A C 1
ATOM 960 O O . PRO A 1 120 ? 54.219 -1.521 -63.862 1.00 89.00 120 PRO A O 1
ATOM 963 N N . CYS A 1 121 ? 55.064 -3.154 -65.155 1.00 90.25 121 CYS A N 1
ATOM 964 C CA . CYS A 1 121 ? 53.770 -3.547 -65.706 1.00 90.25 121 CYS A CA 1
ATOM 965 C C . CYS A 1 121 ? 52.847 -4.051 -64.595 1.00 90.25 121 CYS A C 1
ATOM 967 O O . CYS A 1 121 ? 53.202 -4.963 -63.853 1.00 90.25 121 CYS A O 1
ATOM 969 N N . LYS A 1 122 ? 51.662 -3.448 -64.477 1.00 91.06 122 LYS A N 1
ATOM 970 C CA . LYS A 1 122 ? 50.612 -3.928 -63.581 1.00 91.06 122 LYS A CA 1
ATOM 971 C C . LYS A 1 122 ? 49.789 -4.994 -64.304 1.00 91.06 122 LYS A C 1
ATOM 973 O O . LYS A 1 122 ? 49.090 -4.668 -65.259 1.00 91.06 122 LYS A O 1
ATOM 978 N N . ASP A 1 123 ? 49.848 -6.230 -63.810 1.00 92.12 123 ASP A N 1
ATOM 979 C CA . ASP A 1 123 ? 49.228 -7.399 -64.456 1.00 92.12 123 ASP A CA 1
ATOM 980 C C . ASP A 1 123 ? 47.709 -7.261 -64.636 1.00 92.12 123 ASP A C 1
ATOM 982 O O . ASP A 1 123 ? 47.161 -7.640 -65.668 1.00 92.12 123 ASP A O 1
ATOM 986 N N . VAL A 1 124 ? 47.015 -6.696 -63.639 1.00 93.31 124 VAL A N 1
ATOM 987 C CA . VAL A 1 124 ? 45.559 -6.490 -63.668 1.00 93.31 124 VAL A CA 1
ATOM 988 C C . VAL A 1 124 ? 45.199 -5.132 -63.071 1.00 93.31 124 VAL A C 1
ATOM 990 O O 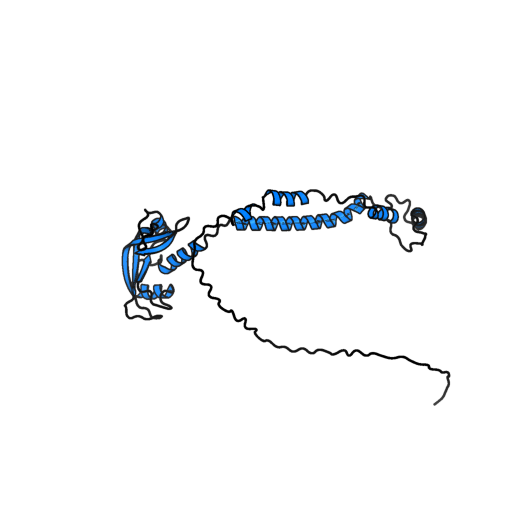. VAL A 1 124 ? 45.661 -4.753 -61.990 1.00 93.31 124 VAL A O 1
ATOM 993 N N . ASN A 1 125 ? 44.316 -4.399 -63.750 1.00 93.19 125 ASN A N 1
ATOM 994 C CA . ASN A 1 125 ? 43.715 -3.178 -63.229 1.00 93.19 125 ASN A CA 1
ATOM 995 C C . ASN A 1 125 ? 42.243 -3.069 -63.634 1.00 93.19 125 ASN A C 1
ATOM 997 O O . ASN A 1 125 ? 41.850 -3.500 -64.714 1.00 93.19 125 ASN A O 1
ATOM 1001 N N . THR A 1 126 ? 41.436 -2.443 -62.782 1.00 94.44 126 THR A N 1
ATOM 1002 C CA . THR A 1 126 ? 40.016 -2.190 -63.047 1.00 94.44 126 THR A CA 1
ATOM 1003 C C . THR A 1 126 ? 39.767 -0.692 -63.107 1.00 94.44 126 THR A C 1
ATOM 1005 O O . THR A 1 126 ? 40.174 0.037 -62.197 1.00 94.44 126 THR A O 1
ATOM 1008 N N . PHE A 1 127 ? 39.074 -0.253 -64.160 1.00 94.25 127 PHE A N 1
ATOM 1009 C CA . PHE A 1 127 ? 38.615 1.122 -64.326 1.00 94.25 127 PHE A CA 1
ATOM 1010 C C . PHE A 1 127 ? 37.113 1.219 -64.068 1.00 94.25 127 PHE A C 1
ATOM 1012 O O . PHE A 1 127 ? 36.309 0.475 -64.623 1.00 94.25 127 PHE A O 1
ATOM 1019 N N . ILE A 1 128 ? 36.743 2.155 -63.204 1.00 94.00 128 ILE A N 1
ATOM 1020 C CA . ILE A 1 128 ? 35.371 2.445 -62.821 1.00 94.00 128 ILE A CA 1
ATOM 1021 C C . ILE A 1 128 ? 34.861 3.573 -63.714 1.00 94.00 128 ILE A C 1
ATOM 1023 O O . ILE A 1 128 ? 35.383 4.694 -63.686 1.00 94.00 128 ILE A O 1
ATOM 1027 N N . HIS A 1 129 ? 33.810 3.273 -64.472 1.00 91.50 129 HIS A N 1
ATOM 1028 C CA . HIS A 1 129 ? 33.100 4.230 -65.314 1.00 91.50 129 HIS A CA 1
ATOM 1029 C C . HIS A 1 129 ? 31.929 4.833 -64.544 1.00 91.50 129 HIS A C 1
ATOM 1031 O O . HIS A 1 129 ? 30.790 4.387 -64.655 1.00 91.50 129 HIS A O 1
ATOM 1037 N N . GLY A 1 130 ? 32.230 5.827 -63.719 1.00 84.62 130 GLY A N 1
ATOM 1038 C CA . GLY A 1 130 ? 31.244 6.524 -62.903 1.00 84.62 130 GLY A CA 1
ATOM 1039 C C . GLY A 1 130 ? 31.760 7.887 -62.466 1.00 84.62 130 GLY A C 1
ATOM 1040 O O . GLY A 1 130 ? 32.953 8.181 -62.592 1.00 84.62 130 GLY A O 1
ATOM 1041 N N . ASN A 1 131 ? 30.868 8.738 -61.963 1.00 87.50 131 ASN A N 1
ATOM 1042 C CA . ASN A 1 131 ? 31.258 10.047 -61.457 1.00 87.50 131 ASN A CA 1
ATOM 1043 C C . ASN A 1 131 ? 32.113 9.888 -60.186 1.00 87.50 131 ASN A C 1
ATOM 1045 O O . ASN A 1 131 ? 31.824 9.053 -59.327 1.00 87.50 131 ASN A O 1
ATOM 1049 N N . LYS A 1 132 ? 33.139 10.735 -60.021 1.00 86.25 132 LYS A N 1
ATOM 1050 C CA . LYS A 1 132 ? 33.945 10.830 -58.790 1.00 86.25 132 LYS A CA 1
ATOM 1051 C C . LYS A 1 132 ? 33.062 10.973 -57.544 1.00 86.25 132 LYS A C 1
ATOM 1053 O O . LYS A 1 132 ? 33.417 10.455 -56.486 1.00 86.25 132 LYS A O 1
ATOM 1058 N N . ASN A 1 133 ? 31.935 11.673 -57.648 1.00 83.25 133 ASN A N 1
ATOM 1059 C CA . ASN A 1 133 ? 31.017 11.851 -56.522 1.00 83.25 133 ASN A CA 1
ATOM 1060 C C . ASN A 1 133 ? 30.272 10.556 -56.172 1.00 83.25 133 ASN A C 1
ATOM 1062 O O . ASN A 1 133 ? 30.156 10.233 -54.991 1.00 83.25 133 ASN A O 1
ATOM 1066 N N . ASP A 1 134 ? 29.872 9.775 -57.175 1.00 84.94 134 ASP A N 1
ATOM 1067 C CA . ASP A 1 134 ? 29.174 8.500 -56.975 1.00 84.94 134 ASP A CA 1
ATOM 1068 C C . ASP A 1 134 ? 30.111 7.465 -56.340 1.00 84.94 134 ASP A C 1
ATOM 1070 O O . ASP A 1 134 ? 29.746 6.801 -55.373 1.00 84.94 134 ASP A O 1
ATOM 1074 N N . ILE A 1 135 ? 31.366 7.400 -56.805 1.00 84.81 135 ILE A N 1
ATOM 1075 C CA . ILE A 1 135 ? 32.408 6.537 -56.222 1.00 84.81 135 ILE A CA 1
ATOM 1076 C C . ILE A 1 135 ? 32.647 6.896 -54.747 1.00 84.81 135 ILE A C 1
ATOM 1078 O O . ILE A 1 135 ? 32.756 6.010 -53.898 1.00 84.81 135 ILE A O 1
ATOM 1082 N N . LYS A 1 136 ? 32.680 8.195 -54.419 1.00 83.56 136 LYS A N 1
ATOM 1083 C CA . LYS A 1 136 ? 32.835 8.674 -53.037 1.00 83.56 136 LYS A CA 1
ATOM 1084 C C . LYS A 1 136 ? 31.635 8.291 -52.164 1.00 83.56 136 LYS A C 1
ATOM 1086 O O . LYS A 1 136 ? 31.815 7.922 -51.002 1.00 83.56 136 LYS A O 1
ATOM 1091 N N . ALA A 1 137 ? 30.424 8.358 -52.714 1.00 78.50 137 ALA A N 1
ATOM 1092 C CA . ALA A 1 137 ? 29.185 8.090 -51.990 1.00 78.50 137 ALA A CA 1
ATOM 1093 C C . ALA A 1 137 ? 29.072 6.637 -51.495 1.00 78.50 137 ALA A C 1
ATOM 1095 O O . ALA A 1 137 ? 28.530 6.416 -50.413 1.00 78.50 137 ALA A O 1
ATOM 1096 N N . ILE A 1 138 ? 29.662 5.663 -52.203 1.00 80.75 138 ILE A N 1
ATOM 1097 C CA . ILE A 1 138 ? 29.660 4.236 -51.812 1.00 80.75 138 ILE A CA 1
ATOM 1098 C C . ILE A 1 138 ? 30.211 4.033 -50.390 1.00 80.75 138 ILE A C 1
ATOM 1100 O O . ILE A 1 138 ? 29.673 3.249 -49.604 1.00 80.75 138 ILE A O 1
ATOM 1104 N N . CYS A 1 139 ? 31.276 4.757 -50.037 1.00 75.56 139 CYS A N 1
ATOM 1105 C CA . CYS A 1 139 ? 31.877 4.686 -48.705 1.00 75.56 139 CYS A CA 1
ATOM 1106 C C . CYS A 1 139 ? 31.056 5.457 -47.660 1.00 75.56 139 CYS A C 1
ATOM 1108 O O . CYS A 1 139 ? 30.961 5.025 -46.510 1.00 75.56 139 CYS A O 1
ATOM 1110 N N . ILE A 1 140 ? 30.429 6.567 -48.063 1.00 68.06 140 ILE A N 1
ATOM 1111 C CA . ILE A 1 140 ? 29.621 7.421 -47.183 1.00 68.06 140 ILE A CA 1
ATOM 1112 C C . ILE A 1 140 ? 28.360 6.681 -46.729 1.00 68.06 140 ILE A C 1
ATOM 1114 O O . ILE A 1 140 ? 28.048 6.707 -45.542 1.00 68.06 140 ILE A O 1
ATOM 1118 N N . SER A 1 141 ? 27.684 5.942 -47.614 1.00 62.72 141 SER A N 1
ATOM 1119 C CA . SER A 1 141 ? 26.469 5.200 -47.254 1.00 62.72 141 SER A CA 1
ATOM 1120 C C . SER A 1 141 ? 26.693 4.210 -46.106 1.00 62.72 141 SER A C 1
ATOM 1122 O O . SER A 1 141 ? 25.836 4.084 -45.240 1.00 62.72 141 SER A O 1
ATOM 1124 N N . LYS A 1 142 ? 27.854 3.546 -46.017 1.00 64.75 142 LYS A N 1
ATOM 1125 C CA . LYS A 1 142 ? 28.138 2.624 -44.899 1.00 64.75 142 LYS A CA 1
ATOM 1126 C C . LYS A 1 142 ? 28.328 3.355 -43.567 1.00 64.75 142 LYS A C 1
ATOM 1128 O O . LYS A 1 142 ? 27.828 2.892 -42.545 1.00 64.75 142 LYS A O 1
ATOM 1133 N N . VAL A 1 143 ? 29.023 4.493 -43.585 1.00 66.38 143 VAL A N 1
ATOM 1134 C CA . VAL A 1 143 ? 29.289 5.303 -42.384 1.00 66.38 143 VAL A CA 1
ATOM 1135 C C . VAL A 1 143 ? 28.013 5.989 -41.897 1.00 66.38 143 VAL A C 1
ATOM 1137 O O . VAL A 1 143 ? 27.707 5.928 -40.710 1.00 66.38 143 VAL A O 1
ATOM 1140 N N . VAL A 1 144 ? 27.228 6.567 -42.810 1.00 67.44 144 VAL A N 1
ATOM 1141 C CA . VAL A 1 144 ? 25.953 7.231 -42.497 1.00 67.44 144 VAL A CA 1
ATOM 1142 C C . VAL A 1 144 ? 24.947 6.234 -41.920 1.00 67.44 144 VAL A C 1
ATOM 1144 O O . VAL A 1 144 ? 24.343 6.511 -40.888 1.00 67.44 144 VAL A O 1
ATOM 1147 N N . MET A 1 145 ? 24.828 5.036 -42.503 1.00 65.94 145 MET A N 1
ATOM 1148 C CA . MET A 1 145 ? 23.918 4.002 -41.989 1.00 65.94 145 MET A CA 1
ATOM 1149 C C . MET A 1 145 ? 24.342 3.472 -40.609 1.00 65.94 145 MET A C 1
ATOM 1151 O O . MET A 1 145 ? 23.486 3.163 -39.779 1.00 65.94 145 MET A O 1
ATOM 1155 N N . ALA A 1 146 ? 25.648 3.382 -40.329 1.00 66.00 146 ALA A N 1
ATOM 1156 C CA . ALA A 1 146 ? 26.153 3.004 -39.009 1.00 66.00 146 ALA A CA 1
ATOM 1157 C C . ALA A 1 146 ? 25.897 4.102 -37.962 1.00 66.00 146 ALA A C 1
ATOM 1159 O O . ALA A 1 146 ? 25.421 3.802 -36.867 1.00 66.00 146 ALA A O 1
ATOM 1160 N N . LEU A 1 147 ? 26.141 5.367 -38.319 1.00 67.62 147 LEU A N 1
ATOM 1161 C CA . LEU A 1 147 ? 25.923 6.523 -37.450 1.00 67.62 147 LEU A CA 1
ATOM 1162 C C . LEU A 1 147 ? 24.435 6.739 -37.140 1.00 67.62 147 LEU A C 1
ATOM 1164 O O . LEU A 1 147 ? 24.072 7.050 -36.009 1.00 67.62 147 LEU A O 1
ATOM 1168 N N . GLN A 1 148 ? 23.553 6.524 -38.115 1.00 74.00 148 GLN A N 1
ATOM 1169 C CA . GLN A 1 148 ? 22.109 6.641 -37.920 1.00 74.00 148 GLN A CA 1
ATOM 1170 C C . GLN A 1 148 ? 21.574 5.564 -36.964 1.00 74.00 148 GLN A C 1
ATOM 1172 O O . GLN A 1 148 ? 20.727 5.853 -36.118 1.00 74.00 148 GLN A O 1
ATOM 1177 N N . ARG A 1 149 ? 22.098 4.331 -37.044 1.00 76.19 149 ARG A N 1
ATOM 1178 C CA . ARG A 1 149 ? 21.742 3.254 -36.106 1.00 76.19 149 ARG A CA 1
ATOM 1179 C C . ARG A 1 149 ? 22.191 3.557 -34.679 1.00 76.19 149 ARG A C 1
ATOM 1181 O O . ARG A 1 149 ? 21.422 3.320 -33.752 1.00 76.19 149 ARG A O 1
ATOM 1188 N N . THR A 1 150 ? 23.398 4.089 -34.487 1.00 75.69 150 THR A N 1
ATOM 1189 C CA . THR A 1 150 ? 23.881 4.442 -33.142 1.00 75.69 150 THR A CA 1
ATOM 1190 C C . THR A 1 150 ? 23.103 5.613 -32.546 1.00 75.69 150 THR A C 1
ATOM 1192 O O . THR A 1 150 ? 22.741 5.547 -31.374 1.00 75.69 150 THR A O 1
ATOM 1195 N N . HIS A 1 151 ? 22.753 6.626 -33.346 1.00 78.75 151 HIS A N 1
ATOM 1196 C CA . HIS A 1 151 ? 21.888 7.727 -32.905 1.00 78.75 151 HIS A CA 1
ATOM 1197 C C . HIS A 1 151 ? 20.491 7.248 -32.511 1.00 78.75 151 HIS A C 1
ATOM 1199 O O . HIS A 1 151 ? 19.987 7.647 -31.465 1.00 78.75 151 HIS A O 1
ATOM 1205 N N . ALA A 1 152 ? 19.882 6.359 -33.301 1.00 80.62 152 ALA A N 1
ATOM 1206 C CA . ALA A 1 152 ? 18.572 5.798 -32.980 1.00 80.62 152 ALA A CA 1
ATOM 1207 C C . ALA A 1 152 ? 18.589 5.016 -31.653 1.00 80.62 152 ALA A C 1
ATOM 1209 O O . ALA A 1 152 ? 17.684 5.169 -30.835 1.00 80.62 152 ALA A O 1
ATOM 1210 N N . LEU A 1 153 ? 19.637 4.221 -31.409 1.00 81.50 153 LEU A N 1
ATOM 1211 C CA . LEU A 1 153 ? 19.808 3.483 -30.153 1.00 81.50 153 LEU A CA 1
ATOM 1212 C C . LEU A 1 153 ? 20.050 4.412 -28.956 1.00 81.50 153 LEU A C 1
ATOM 1214 O O . LEU A 1 153 ? 19.476 4.194 -27.891 1.00 81.50 153 LEU A O 1
ATOM 1218 N N . LEU A 1 154 ? 20.862 5.459 -29.129 1.00 82.62 154 LEU A N 1
ATOM 1219 C CA . LEU A 1 154 ? 21.136 6.442 -28.079 1.00 82.62 154 LEU A CA 1
ATOM 1220 C C . LEU A 1 154 ? 19.884 7.254 -27.723 1.00 82.62 154 LEU A C 1
ATOM 1222 O O . LEU A 1 154 ? 19.606 7.467 -26.544 1.00 82.62 154 LEU A O 1
ATOM 1226 N N . LEU A 1 155 ? 19.104 7.660 -28.729 1.00 82.56 155 LEU A N 1
ATOM 1227 C CA . LEU A 1 155 ? 17.839 8.364 -28.534 1.00 82.56 155 LEU A CA 1
ATOM 1228 C C . LEU A 1 155 ? 16.821 7.482 -27.800 1.00 82.56 155 LEU A C 1
ATOM 1230 O O . LEU A 1 155 ? 16.168 7.947 -26.868 1.00 82.56 155 LEU A O 1
ATOM 1234 N N . LEU A 1 156 ? 16.724 6.200 -28.170 1.00 83.38 156 LEU A N 1
ATOM 1235 C CA . LEU A 1 156 ? 15.857 5.241 -27.485 1.00 83.38 156 LEU A CA 1
ATOM 1236 C C . LEU A 1 156 ? 16.262 5.069 -26.014 1.00 83.38 156 LEU A C 1
ATOM 1238 O O . LEU A 1 156 ? 15.407 5.128 -25.134 1.00 83.38 156 LEU A O 1
ATOM 1242 N N . LEU A 1 157 ? 17.561 4.919 -25.736 1.00 83.81 157 LEU A N 1
ATOM 1243 C CA . LEU A 1 157 ? 18.081 4.823 -24.371 1.00 83.81 157 LEU A CA 1
ATOM 1244 C C . LEU A 1 157 ? 17.738 6.075 -23.547 1.00 83.81 157 LEU A C 1
ATOM 1246 O O . LEU A 1 157 ? 17.243 5.955 -22.426 1.00 83.81 157 LEU A O 1
ATOM 1250 N N . LEU A 1 158 ? 17.930 7.271 -24.109 1.00 83.50 158 LEU A N 1
ATOM 1251 C CA . LEU A 1 158 ? 17.600 8.529 -23.439 1.00 83.50 158 LEU A CA 1
ATOM 1252 C C . LEU A 1 158 ? 16.104 8.620 -23.097 1.00 83.50 158 LEU A C 1
ATOM 1254 O O . LEU A 1 158 ? 15.754 8.953 -21.966 1.00 83.50 158 LEU A O 1
ATOM 1258 N N . LEU A 1 159 ? 15.224 8.263 -24.039 1.00 82.31 159 LEU A N 1
ATOM 1259 C CA . LEU A 1 159 ? 13.775 8.248 -23.818 1.00 82.31 159 LEU A CA 1
ATOM 1260 C C . LEU A 1 159 ? 13.371 7.275 -22.702 1.00 82.31 159 LEU A C 1
ATOM 1262 O O . LEU A 1 159 ? 12.525 7.615 -21.875 1.00 82.31 159 LEU A O 1
ATOM 1266 N N . THR A 1 160 ? 13.999 6.095 -22.626 1.00 78.81 160 THR A N 1
ATOM 1267 C CA . THR A 1 160 ? 13.737 5.153 -21.524 1.00 78.81 160 THR A CA 1
ATOM 1268 C C . THR A 1 160 ? 14.168 5.709 -20.167 1.00 78.81 160 THR A C 1
ATOM 1270 O O . THR A 1 160 ? 13.413 5.604 -19.204 1.00 78.81 160 THR A O 1
ATOM 1273 N N . LEU A 1 161 ? 15.332 6.363 -20.082 1.00 77.06 161 LEU A N 1
ATOM 1274 C CA . LEU A 1 161 ? 15.826 6.963 -18.838 1.00 77.06 161 LEU A CA 1
ATOM 1275 C C . LEU A 1 161 ? 14.943 8.126 -18.366 1.00 77.06 161 LEU A C 1
ATOM 1277 O O . LEU A 1 161 ? 14.634 8.200 -17.177 1.00 77.06 161 LEU A O 1
ATOM 1281 N N . LEU A 1 162 ? 14.472 8.982 -19.282 1.00 76.25 162 LEU A N 1
ATOM 1282 C CA . LEU A 1 162 ? 13.482 10.014 -18.956 1.00 76.25 162 LEU A CA 1
ATOM 1283 C C . LEU A 1 162 ? 12.165 9.402 -18.458 1.00 76.25 162 LEU A C 1
ATOM 1285 O O . LEU A 1 162 ? 11.614 9.874 -17.467 1.00 76.25 162 LEU A O 1
ATOM 1289 N N . GLY A 1 163 ? 11.681 8.331 -19.096 1.00 74.31 163 GLY A N 1
ATOM 1290 C CA . GLY A 1 163 ? 10.463 7.635 -18.673 1.00 74.31 163 GLY A CA 1
ATOM 1291 C C . GLY A 1 163 ? 10.553 7.059 -17.255 1.00 74.31 163 GLY A C 1
ATOM 1292 O O . GLY A 1 163 ? 9.601 7.175 -16.487 1.00 74.31 163 GLY A O 1
ATOM 1293 N N . LEU A 1 164 ? 11.704 6.490 -16.876 1.00 69.81 164 LEU A N 1
ATOM 1294 C CA . LEU A 1 164 ? 11.932 5.992 -15.515 1.00 69.81 164 LEU A CA 1
ATOM 1295 C C . LEU A 1 164 ? 12.122 7.128 -14.495 1.00 69.81 164 LEU A C 1
ATOM 1297 O O . LEU A 1 164 ? 11.681 6.990 -13.357 1.00 69.81 164 LEU A O 1
ATOM 1301 N N . GLY A 1 165 ? 12.741 8.246 -14.888 1.00 63.47 165 GLY A N 1
ATOM 1302 C CA . GLY A 1 165 ? 12.995 9.393 -14.006 1.00 63.47 165 GLY A CA 1
ATOM 1303 C C . GLY A 1 165 ? 11.740 10.168 -13.585 1.00 63.47 165 GLY A C 1
ATOM 1304 O O . GLY A 1 165 ? 11.747 10.826 -12.548 1.00 63.47 165 GLY A O 1
ATOM 1305 N N . LEU A 1 166 ? 10.647 10.065 -14.348 1.00 60.09 166 LEU A N 1
ATOM 1306 C CA . LEU A 1 166 ? 9.360 10.684 -14.004 1.00 60.09 166 LEU A CA 1
ATOM 1307 C C . LEU A 1 166 ? 8.546 9.871 -12.988 1.00 60.09 166 LEU A C 1
ATOM 1309 O O . LEU A 1 166 ? 7.586 10.385 -12.413 1.00 60.09 166 LEU A O 1
ATOM 1313 N N . VAL A 1 167 ? 8.912 8.612 -12.741 1.00 57.59 167 VAL A N 1
ATOM 1314 C CA . VAL A 1 167 ? 8.228 7.772 -11.759 1.00 57.59 167 VAL A CA 1
ATOM 1315 C C . VAL A 1 167 ? 8.939 7.934 -10.424 1.00 57.59 167 VAL A C 1
ATOM 1317 O O . VAL A 1 167 ? 9.887 7.216 -10.130 1.00 57.59 167 VAL A O 1
ATOM 1320 N N . GLN A 1 168 ? 8.482 8.876 -9.597 1.00 58.97 168 GLN A N 1
ATOM 1321 C CA . GLN A 1 168 ? 8.861 8.907 -8.184 1.00 58.97 168 GLN A CA 1
ATOM 1322 C C . GLN A 1 168 ? 8.297 7.657 -7.498 1.00 58.97 168 GLN A C 1
ATOM 1324 O O . GLN A 1 168 ? 7.074 7.529 -7.395 1.00 58.97 168 GLN A O 1
ATOM 1329 N N . PRO A 1 169 ? 9.122 6.728 -6.990 1.00 53.31 169 PRO A N 1
ATOM 1330 C CA . PRO A 1 169 ? 8.589 5.580 -6.299 1.00 53.31 169 PRO A CA 1
ATOM 1331 C C . PRO A 1 169 ? 8.634 5.827 -4.788 1.00 53.31 169 PRO A C 1
ATOM 1333 O O . PRO A 1 169 ? 9.694 5.857 -4.160 1.00 53.31 169 PRO A O 1
ATOM 1336 N N . SER A 1 170 ? 7.461 5.961 -4.173 1.00 56.91 170 SER A N 1
ATOM 1337 C CA . SER A 1 170 ? 7.274 6.035 -2.719 1.00 56.91 170 SER A CA 1
ATOM 1338 C C . SER A 1 170 ? 7.458 4.664 -2.035 1.00 56.91 170 SER A C 1
ATOM 1340 O O . SER A 1 170 ? 6.649 4.242 -1.208 1.00 56.91 170 SER A O 1
ATOM 1342 N N . TYR A 1 171 ? 8.547 3.944 -2.348 1.00 54.78 171 TYR A N 1
ATOM 1343 C CA . TYR A 1 171 ? 8.785 2.553 -1.918 1.00 54.78 171 TYR A CA 1
ATOM 1344 C C . TYR A 1 171 ? 8.678 2.332 -0.394 1.00 54.78 171 TYR A C 1
ATOM 1346 O O . TYR A 1 171 ? 8.305 1.247 0.056 1.00 54.78 171 TYR A O 1
ATOM 1354 N N . GLY A 1 172 ? 9.000 3.341 0.425 1.00 58.84 172 GLY A N 1
ATOM 1355 C CA . GLY A 1 172 ? 8.925 3.241 1.888 1.00 58.84 172 GLY A CA 1
ATOM 1356 C C . GLY A 1 172 ? 7.498 3.278 2.451 1.00 58.84 172 GLY A C 1
ATOM 1357 O O . GLY A 1 172 ? 7.195 2.554 3.403 1.00 58.84 172 GLY A O 1
ATOM 1358 N N . GLN A 1 173 ? 6.623 4.085 1.845 1.00 60.94 173 GLN A N 1
ATOM 1359 C CA . GLN A 1 173 ? 5.245 4.300 2.295 1.00 60.94 173 GLN A CA 1
ATOM 1360 C C . GLN A 1 173 ? 4.372 3.079 1.987 1.00 60.94 173 GLN A C 1
ATOM 1362 O O . GLN A 1 173 ? 3.596 2.642 2.840 1.00 60.94 173 GLN A O 1
ATOM 1367 N N . ASP A 1 174 ? 4.570 2.461 0.817 1.00 78.75 174 ASP A N 1
ATOM 1368 C CA . ASP A 1 174 ? 3.810 1.276 0.419 1.00 78.75 174 ASP A CA 1
ATOM 1369 C C . ASP A 1 174 ? 4.026 0.117 1.403 1.00 78.75 174 ASP A C 1
ATOM 1371 O O . ASP A 1 174 ? 3.067 -0.458 1.909 1.00 78.75 174 ASP A O 1
ATOM 1375 N N . ARG A 1 175 ? 5.265 -0.163 1.829 1.00 91.31 175 ARG A N 1
ATOM 1376 C CA . ARG A 1 175 ? 5.529 -1.270 2.769 1.00 91.31 175 ARG A CA 1
ATOM 1377 C C . ARG A 1 175 ? 4.796 -1.118 4.108 1.00 91.31 175 ARG A C 1
ATOM 1379 O O . ARG A 1 175 ? 4.295 -2.109 4.651 1.00 91.31 175 ARG A O 1
ATOM 1386 N N . MET A 1 176 ? 4.770 0.089 4.671 1.00 94.88 176 MET A N 1
ATOM 1387 C CA . MET A 1 176 ? 4.091 0.352 5.945 1.00 94.88 176 MET A CA 1
ATOM 1388 C C . MET A 1 176 ? 2.572 0.296 5.782 1.00 94.88 176 MET A C 1
ATOM 1390 O O . MET A 1 176 ? 1.901 -0.341 6.596 1.00 94.88 176 MET A O 1
ATOM 1394 N N . TYR A 1 177 ? 2.049 0.850 4.688 1.00 95.00 177 TYR A N 1
ATOM 1395 C CA . TYR A 1 177 ? 0.635 0.769 4.341 1.00 95.00 177 TYR A CA 1
ATOM 1396 C C . TYR A 1 177 ? 0.171 -0.682 4.135 1.00 95.00 177 TYR A C 1
ATOM 1398 O O . TYR A 1 177 ? -0.781 -1.125 4.777 1.00 95.00 177 TYR A O 1
ATOM 1406 N N . GLN A 1 178 ? 0.896 -1.485 3.349 1.00 95.69 178 GLN A N 1
ATOM 1407 C CA . GLN A 1 178 ? 0.591 -2.909 3.160 1.00 95.69 178 GLN A CA 1
ATOM 1408 C C . GLN A 1 178 ? 0.647 -3.689 4.481 1.00 95.69 178 GLN A C 1
ATOM 1410 O O . GLN A 1 178 ? -0.182 -4.567 4.745 1.00 95.69 178 GLN A O 1
ATOM 1415 N N . ARG A 1 179 ? 1.601 -3.360 5.365 1.00 96.56 179 ARG A N 1
ATOM 1416 C CA . ARG A 1 179 ? 1.659 -3.947 6.710 1.00 96.56 179 ARG A CA 1
ATOM 1417 C C . ARG A 1 179 ? 0.430 -3.574 7.536 1.00 96.56 179 ARG A C 1
ATOM 1419 O O . ARG A 1 179 ? -0.096 -4.461 8.211 1.00 96.56 179 ARG A O 1
ATOM 1426 N N . PHE A 1 180 ? -0.008 -2.316 7.491 1.00 98.12 180 PHE A N 1
ATOM 1427 C CA . PHE A 1 180 ? -1.219 -1.861 8.166 1.00 98.12 180 PHE A CA 1
ATOM 1428 C C . PHE A 1 180 ? -2.439 -2.637 7.664 1.00 98.12 180 PHE A C 1
ATOM 1430 O O . PHE A 1 180 ? -3.129 -3.248 8.474 1.00 98.12 180 PHE A O 1
ATOM 1437 N N . LEU A 1 181 ? -2.642 -2.728 6.344 1.00 97.44 181 LEU A N 1
ATOM 1438 C CA . LEU A 1 181 ? -3.753 -3.483 5.753 1.00 97.44 181 LEU A CA 1
ATOM 1439 C C . LEU A 1 181 ? -3.761 -4.945 6.211 1.00 97.44 181 LEU A C 1
ATOM 1441 O O . LEU A 1 181 ? -4.767 -5.445 6.716 1.00 97.44 181 LEU A O 1
ATOM 1445 N N . ARG A 1 182 ? -2.609 -5.623 6.121 1.00 97.62 182 ARG A N 1
ATOM 1446 C CA . ARG A 1 182 ? -2.476 -7.018 6.558 1.00 97.62 182 ARG A CA 1
ATOM 1447 C C . ARG A 1 182 ? -2.816 -7.193 8.038 1.00 97.62 182 ARG A C 1
ATOM 1449 O O . ARG A 1 182 ? -3.446 -8.191 8.388 1.00 97.62 182 ARG A O 1
ATOM 1456 N N . GLN A 1 183 ? -2.354 -6.293 8.905 1.00 98.19 183 GLN A N 1
ATOM 1457 C CA . GLN A 1 183 ? -2.509 -6.448 10.353 1.00 98.19 183 GLN A CA 1
ATOM 1458 C C . GLN A 1 183 ? -3.846 -5.936 10.883 1.00 98.19 183 GLN A C 1
ATOM 1460 O O . GLN A 1 183 ? -4.299 -6.463 11.890 1.00 98.19 183 GLN A O 1
ATOM 1465 N N . HIS A 1 184 ? -4.466 -4.952 10.236 1.00 98.38 184 HIS A N 1
ATOM 1466 C CA . HIS A 1 184 ? -5.531 -4.159 10.847 1.00 98.38 184 HIS A CA 1
ATOM 1467 C C . HIS A 1 184 ? -6.789 -4.004 10.002 1.00 98.38 184 HIS A C 1
ATOM 1469 O O . HIS A 1 184 ? -7.736 -3.405 10.491 1.00 98.38 184 HIS A O 1
ATOM 1475 N N . VAL A 1 185 ? -6.852 -4.532 8.776 1.00 97.81 185 VAL A N 1
ATOM 1476 C CA . VAL A 1 185 ? -8.030 -4.348 7.912 1.00 97.81 185 VAL A CA 1
ATOM 1477 C C . VAL A 1 185 ? -8.603 -5.685 7.465 1.00 97.81 185 VAL A C 1
ATOM 1479 O O . VAL A 1 185 ? -7.881 -6.553 6.966 1.00 97.81 185 VAL A O 1
ATOM 1482 N N . ASP A 1 186 ? -9.910 -5.847 7.633 1.00 96.94 186 ASP A N 1
ATOM 1483 C CA . ASP A 1 186 ? -10.667 -6.988 7.135 1.00 96.94 186 ASP A CA 1
ATOM 1484 C C . ASP A 1 186 ? -12.074 -6.552 6.712 1.00 96.94 186 ASP A C 1
ATOM 1486 O O . ASP A 1 186 ? -12.967 -6.403 7.543 1.00 96.94 186 ASP A O 1
ATOM 1490 N N . ARG A 1 187 ? -12.240 -6.294 5.412 1.00 94.25 187 ARG A N 1
ATOM 1491 C CA . ARG A 1 187 ? -13.411 -5.607 4.838 1.00 94.25 187 ARG A CA 1
ATOM 1492 C C . ARG A 1 187 ? -14.671 -6.471 4.814 1.00 94.25 187 ARG A C 1
ATOM 1494 O O . ARG A 1 187 ? -15.771 -5.933 4.830 1.00 94.25 187 ARG A O 1
ATOM 1501 N N . ASP A 1 188 ? -14.493 -7.787 4.753 1.00 84.19 188 ASP A N 1
ATOM 1502 C CA . ASP A 1 188 ? -15.566 -8.731 4.423 1.00 84.19 188 ASP A CA 1
ATOM 1503 C C . ASP A 1 188 ? -16.306 -9.250 5.665 1.00 84.19 188 ASP A C 1
ATOM 1505 O O . ASP A 1 188 ? -17.354 -9.884 5.555 1.00 84.19 188 ASP A O 1
ATOM 1509 N N . ALA A 1 189 ? -15.775 -8.984 6.859 1.00 80.44 189 ALA A N 1
ATOM 1510 C CA . ALA A 1 189 ? -16.391 -9.378 8.118 1.00 80.44 189 ALA A CA 1
ATOM 1511 C C . ALA A 1 189 ? -17.171 -8.206 8.728 1.00 80.44 189 ALA A C 1
ATOM 1513 O O . ALA A 1 189 ? -16.722 -7.067 8.689 1.00 80.44 189 ALA A O 1
ATOM 1514 N N . THR A 1 190 ? -18.321 -8.474 9.346 1.00 73.31 190 THR A N 1
ATOM 1515 C CA . THR A 1 190 ? -19.129 -7.469 10.072 1.00 73.31 190 THR A CA 1
ATOM 1516 C C . THR A 1 190 ? -18.879 -7.476 11.585 1.00 73.31 190 THR A C 1
ATOM 1518 O O . THR A 1 190 ? -19.545 -6.766 12.337 1.00 73.31 190 THR A O 1
ATOM 1521 N N . GLY A 1 191 ? -17.919 -8.284 12.033 1.00 71.44 191 GLY A N 1
ATOM 1522 C CA . GLY A 1 191 ? -17.610 -8.573 13.428 1.00 71.44 191 GLY A CA 1
ATOM 1523 C C . GLY A 1 191 ? -17.102 -10.009 13.572 1.00 71.44 191 GLY A C 1
ATOM 1524 O O . GLY A 1 191 ? -17.344 -10.851 12.708 1.00 71.44 191 GLY A O 1
ATOM 1525 N N . GLY A 1 192 ? -16.374 -10.292 14.652 1.00 85.25 192 GLY A N 1
ATOM 1526 C CA . GLY A 1 192 ? -15.750 -11.594 14.869 1.00 85.25 192 GLY A CA 1
ATOM 1527 C C . GLY A 1 192 ? -16.003 -12.184 16.252 1.00 85.25 192 GLY A C 1
ATOM 1528 O O . GLY A 1 192 ? -16.029 -11.471 17.253 1.00 85.25 192 GLY A O 1
ATOM 1529 N N . ASN A 1 193 ? -16.144 -13.509 16.297 1.00 95.12 193 ASN A N 1
ATOM 1530 C CA . ASN A 1 193 ? -16.073 -14.316 17.516 1.00 95.12 193 ASN A CA 1
ATOM 1531 C C . ASN A 1 193 ? -14.634 -14.828 17.751 1.00 95.12 193 ASN A C 1
ATOM 1533 O O . ASN A 1 193 ? -13.718 -14.559 16.973 1.00 95.12 193 ASN A O 1
ATOM 1537 N N . ASP A 1 194 ? -14.410 -15.596 18.815 1.00 97.06 194 ASP A N 1
ATOM 1538 C CA . ASP A 1 194 ? -13.085 -16.155 19.128 1.00 97.06 194 ASP A CA 1
ATOM 1539 C C . ASP A 1 194 ? -12.509 -16.985 17.965 1.00 97.06 194 ASP A C 1
ATOM 1541 O O . ASP A 1 194 ? -11.311 -16.930 17.678 1.00 97.06 194 ASP A O 1
ATOM 1545 N N . GLY A 1 195 ? -13.369 -17.710 17.240 1.00 96.06 195 GLY A N 1
ATOM 1546 C CA . GLY A 1 195 ? -13.006 -18.456 16.033 1.00 96.06 195 GLY A CA 1
ATOM 1547 C C . GLY A 1 195 ? -12.460 -17.557 14.922 1.00 96.06 195 GLY A C 1
ATOM 1548 O O . GLY A 1 195 ? -11.415 -17.868 14.349 1.00 96.06 195 GLY A O 1
ATOM 1549 N N . TYR A 1 196 ? -13.106 -16.414 14.680 1.00 97.00 196 TYR A N 1
ATOM 1550 C CA . TYR A 1 196 ? -12.631 -15.387 13.755 1.00 97.00 196 TYR A CA 1
ATOM 1551 C C . TYR A 1 196 ? -11.229 -14.897 14.136 1.00 97.00 196 TYR A C 1
ATOM 1553 O O . TYR A 1 196 ? -10.321 -14.934 13.306 1.00 97.00 196 TYR A O 1
ATOM 1561 N N . CYS A 1 197 ? -11.011 -14.503 15.396 1.00 97.38 197 CYS A N 1
ATOM 1562 C CA . CYS A 1 197 ? -9.700 -14.017 15.829 1.00 97.38 197 CYS A CA 1
ATOM 1563 C C . CYS A 1 197 ? -8.617 -15.096 15.700 1.00 97.38 197 CYS A C 1
ATOM 1565 O O . CYS A 1 197 ? -7.538 -14.810 15.183 1.00 97.38 197 CYS A O 1
ATOM 1567 N N . ASN A 1 198 ? -8.904 -16.337 16.105 1.00 96.38 198 ASN A N 1
ATOM 1568 C CA . ASN A 1 198 ? -7.971 -17.457 15.955 1.00 96.38 198 ASN A CA 1
ATOM 1569 C C . ASN A 1 198 ? -7.571 -17.665 14.485 1.00 96.38 198 ASN A C 1
ATOM 1571 O O . ASN A 1 198 ? -6.386 -17.789 14.174 1.00 96.38 198 ASN A O 1
ATOM 1575 N N . LEU A 1 199 ? -8.552 -17.636 13.579 1.00 96.19 199 LEU A N 1
ATOM 1576 C CA . LEU A 1 199 ? -8.346 -17.838 12.149 1.00 96.19 199 LEU A CA 1
ATOM 1577 C C . LEU A 1 199 ? -7.574 -16.684 11.502 1.00 96.19 199 LEU A C 1
ATOM 1579 O O . LEU A 1 199 ? -6.567 -16.904 10.825 1.00 96.19 199 LEU A O 1
ATOM 1583 N N . VAL A 1 200 ? -8.045 -15.447 11.675 1.00 96.81 200 VAL A N 1
ATOM 1584 C CA . VAL A 1 200 ? -7.492 -14.289 10.964 1.00 96.81 200 VAL A CA 1
ATOM 1585 C C . VAL A 1 200 ? -6.110 -13.935 11.505 1.00 96.81 200 VAL A C 1
ATOM 1587 O O . VAL A 1 200 ? -5.204 -13.680 10.714 1.00 96.81 200 VAL A O 1
ATOM 1590 N N . MET A 1 201 ? -5.868 -14.019 12.818 1.00 97.44 201 MET A N 1
ATOM 1591 C CA . MET A 1 201 ? -4.524 -13.799 13.373 1.00 97.44 201 MET A CA 1
ATOM 1592 C C . MET A 1 201 ? -3.495 -14.777 12.791 1.00 97.44 201 MET A C 1
ATOM 1594 O O . MET A 1 201 ? -2.374 -14.370 12.462 1.00 97.44 201 MET A O 1
ATOM 1598 N N . GLN A 1 202 ? -3.882 -16.043 12.606 1.00 96.44 202 GLN A N 1
ATOM 1599 C CA . GLN A 1 202 ? -3.032 -17.056 11.985 1.00 96.44 202 GLN A CA 1
ATOM 1600 C C . GLN A 1 202 ? -2.819 -16.782 10.493 1.00 96.44 202 GLN A C 1
ATOM 1602 O O . GLN A 1 202 ? -1.675 -16.682 10.047 1.00 96.44 202 GLN A O 1
ATOM 1607 N N . ARG A 1 203 ? -3.900 -16.581 9.726 1.00 96.56 203 ARG A N 1
ATOM 1608 C CA . ARG A 1 203 ? -3.837 -16.308 8.277 1.00 96.56 203 ARG A CA 1
ATOM 1609 C C . ARG A 1 203 ? -3.032 -15.057 7.944 1.00 96.56 203 ARG A C 1
ATOM 1611 O O . ARG A 1 203 ? -2.341 -15.013 6.933 1.00 96.56 203 ARG A O 1
ATOM 1618 N N . ARG A 1 204 ? -3.080 -14.042 8.806 1.00 96.56 204 ARG A N 1
ATOM 1619 C CA . ARG A 1 204 ? -2.321 -12.796 8.641 1.00 96.56 204 ARG A CA 1
ATOM 1620 C C . ARG A 1 204 ? -0.896 -12.892 9.190 1.00 96.56 204 ARG A C 1
ATOM 1622 O O . ARG A 1 204 ? -0.227 -11.865 9.267 1.00 96.56 204 ARG A O 1
ATOM 1629 N N . ASN A 1 205 ? -0.409 -14.083 9.548 1.00 96.75 205 ASN A N 1
ATOM 1630 C CA . ASN A 1 205 ? 0.945 -14.336 10.043 1.00 96.75 205 ASN A CA 1
ATOM 1631 C C . ASN A 1 205 ? 1.306 -13.486 11.281 1.00 96.75 205 ASN A C 1
ATOM 1633 O O . ASN A 1 205 ? 2.333 -12.803 11.326 1.00 96.75 205 ASN A O 1
ATOM 1637 N N . MET A 1 206 ? 0.412 -13.467 12.274 1.00 96.88 206 MET A N 1
ATOM 1638 C CA . MET A 1 206 ? 0.617 -12.801 13.572 1.00 96.88 206 MET A CA 1
ATOM 1639 C C . MET A 1 206 ? 0.781 -13.787 14.740 1.00 96.88 206 MET A C 1
ATOM 1641 O O . MET A 1 206 ? 0.802 -13.369 15.897 1.00 96.88 206 MET A O 1
ATOM 1645 N N . THR A 1 207 ? 0.917 -15.079 14.426 1.00 96.62 207 THR A N 1
ATOM 1646 C CA . THR A 1 207 ? 1.024 -16.186 15.392 1.00 96.62 207 THR A CA 1
ATOM 1647 C C . THR A 1 207 ? 2.233 -17.099 15.157 1.00 96.62 207 THR A C 1
ATOM 1649 O O . THR A 1 207 ? 2.436 -18.030 15.926 1.00 96.62 207 THR A O 1
ATOM 1652 N N . SER A 1 208 ? 3.038 -16.864 14.110 1.00 93.69 208 SER A N 1
ATOM 1653 C CA . SER A 1 208 ? 4.089 -17.802 13.674 1.00 93.69 208 SER A CA 1
ATOM 1654 C C . SER A 1 208 ? 5.224 -17.976 14.690 1.00 93.69 208 SER A C 1
ATOM 1656 O O . SER A 1 208 ? 5.538 -19.103 15.052 1.00 93.69 208 SER A O 1
ATOM 1658 N N . HIS A 1 209 ? 5.835 -16.881 15.151 1.00 93.31 209 HIS A N 1
ATOM 1659 C CA . HIS A 1 209 ? 6.969 -16.936 16.091 1.00 93.31 209 HIS A CA 1
ATOM 1660 C C . HIS A 1 209 ? 6.535 -16.654 17.532 1.00 93.31 209 HIS A C 1
ATOM 1662 O O . HIS A 1 209 ? 7.069 -17.211 18.484 1.00 93.31 209 HIS A O 1
ATOM 1668 N N . GLN A 1 210 ? 5.555 -15.770 17.691 1.00 94.56 210 GLN A N 1
ATOM 1669 C CA . GLN A 1 210 ? 4.983 -15.374 18.968 1.00 94.56 210 GLN A CA 1
ATOM 1670 C C . GLN A 1 210 ? 3.520 -15.005 18.750 1.00 94.56 210 GLN A C 1
ATOM 1672 O O . GLN A 1 210 ? 3.161 -14.483 17.691 1.00 94.56 210 GLN A O 1
ATOM 1677 N N . CYS A 1 211 ? 2.685 -15.226 19.761 1.00 96.94 211 CYS A N 1
ATOM 1678 C CA . CYS A 1 211 ? 1.309 -14.757 19.732 1.00 96.94 211 CYS A CA 1
ATOM 1679 C C . CYS A 1 211 ? 1.302 -13.241 19.934 1.00 96.94 211 CYS A C 1
ATOM 1681 O O . CYS A 1 211 ? 1.676 -12.740 20.999 1.00 96.94 211 CYS A O 1
ATOM 1683 N N . LYS A 1 212 ? 0.893 -12.476 18.915 1.00 97.06 212 LYS A N 1
ATOM 1684 C CA . LYS A 1 212 ? 0.657 -11.038 19.094 1.00 97.06 212 LYS A CA 1
ATOM 1685 C C . LYS A 1 212 ? -0.443 -10.870 20.145 1.00 97.06 212 LYS A C 1
ATOM 1687 O O . LYS A 1 212 ? -1.551 -11.336 19.919 1.00 97.06 212 LYS A O 1
ATOM 1692 N N . ARG A 1 213 ? -0.130 -10.236 21.282 1.00 97.12 213 ARG A N 1
ATOM 1693 C CA . ARG A 1 213 ? -1.007 -10.190 22.472 1.00 97.12 213 ARG A CA 1
ATOM 1694 C C . ARG A 1 213 ? -2.345 -9.491 22.242 1.00 97.12 213 ARG A C 1
ATOM 1696 O O . ARG A 1 213 ? -3.353 -9.883 22.819 1.00 97.12 213 ARG A O 1
ATOM 1703 N N . PHE A 1 214 ? -2.339 -8.435 21.440 1.00 97.88 214 PHE A N 1
ATOM 1704 C CA . PHE A 1 214 ? -3.526 -7.653 21.131 1.00 97.88 214 PHE A CA 1
ATOM 1705 C C . PHE A 1 214 ? -3.454 -7.157 19.692 1.00 97.88 214 PHE A C 1
ATOM 1707 O O . PHE A 1 214 ? -2.387 -6.749 19.217 1.00 97.88 214 PHE A O 1
ATOM 1714 N N . ASN A 1 215 ? -4.581 -7.204 18.998 1.00 98.19 215 ASN A N 1
ATOM 1715 C CA . ASN A 1 215 ? -4.724 -6.655 17.663 1.00 98.19 215 ASN A CA 1
ATOM 1716 C C . ASN A 1 215 ? -6.167 -6.229 17.422 1.00 98.19 215 ASN A C 1
ATOM 1718 O O . ASN A 1 215 ? -7.082 -6.879 17.910 1.00 98.19 215 ASN A O 1
ATOM 1722 N N . THR A 1 216 ? -6.352 -5.199 16.610 1.00 98.31 216 THR A N 1
ATOM 1723 C CA . THR A 1 216 ? -7.669 -4.732 16.180 1.00 98.31 216 THR A CA 1
ATOM 1724 C C . THR A 1 216 ? -7.772 -4.878 14.672 1.00 98.31 216 THR A C 1
ATOM 1726 O O . THR A 1 216 ? -6.846 -4.473 13.964 1.00 98.31 216 THR A O 1
ATOM 1729 N N . PHE A 1 217 ? -8.877 -5.450 14.197 1.00 98.31 217 PHE A N 1
ATOM 1730 C CA . PHE A 1 217 ? -9.252 -5.466 12.784 1.00 98.31 217 PHE A CA 1
ATOM 1731 C C . PHE A 1 217 ? -10.396 -4.486 12.542 1.00 98.31 217 PHE A C 1
ATOM 1733 O O . PHE A 1 217 ? -11.363 -4.489 13.294 1.00 98.31 217 PHE A O 1
ATOM 1740 N N . ILE A 1 218 ? -10.268 -3.660 11.509 1.00 98.25 218 ILE A N 1
ATOM 1741 C CA . ILE A 1 218 ? -11.247 -2.669 11.069 1.00 98.25 218 ILE A CA 1
ATOM 1742 C C . ILE A 1 218 ? -12.081 -3.273 9.939 1.00 98.25 218 ILE A C 1
ATOM 1744 O O . ILE A 1 218 ? -11.527 -3.822 8.982 1.00 98.25 218 ILE A O 1
ATOM 1748 N N . HIS A 1 219 ? -13.396 -3.124 10.057 1.00 97.56 219 HIS A N 1
ATOM 1749 C CA . HIS A 1 219 ? -14.422 -3.689 9.183 1.00 97.56 219 HIS A CA 1
ATOM 1750 C C . HIS A 1 219 ? -15.100 -2.609 8.336 1.00 97.56 219 HIS A C 1
ATOM 1752 O O . HIS A 1 219 ? -16.323 -2.469 8.336 1.00 97.56 219 HIS A O 1
ATOM 1758 N N . GLU A 1 220 ? -14.278 -1.820 7.648 1.00 96.50 220 GLU A N 1
ATOM 1759 C CA . GLU A 1 220 ? -14.704 -0.739 6.757 1.00 96.50 220 GLU A CA 1
ATOM 1760 C C . GLU A 1 220 ? -13.977 -0.842 5.414 1.00 96.50 220 GLU A C 1
ATOM 1762 O O . GLU A 1 220 ? -12.960 -1.531 5.281 1.00 96.50 220 GLU A O 1
ATOM 1767 N N . ASP A 1 221 ? -14.475 -0.139 4.401 1.00 95.81 221 ASP A N 1
ATOM 1768 C CA . ASP A 1 221 ? -13.797 -0.043 3.115 1.00 95.81 221 ASP A CA 1
ATOM 1769 C C . ASP A 1 221 ? -12.531 0.837 3.191 1.00 95.81 221 ASP A C 1
ATOM 1771 O O . ASP A 1 221 ? -12.337 1.660 4.089 1.00 95.81 221 ASP A O 1
ATOM 1775 N N . LEU A 1 222 ? -11.634 0.668 2.215 1.00 95.19 222 LEU A N 1
ATOM 1776 C CA . LEU A 1 222 ? -10.353 1.379 2.205 1.00 95.19 222 LEU A CA 1
ATOM 1777 C C . LEU A 1 222 ? -10.503 2.899 2.062 1.00 95.19 222 LEU A C 1
ATOM 1779 O O . LEU A 1 222 ? -9.614 3.622 2.508 1.00 95.19 222 LEU A O 1
ATOM 1783 N N . GLN A 1 223 ? -11.574 3.389 1.434 1.00 95.44 223 GLN A N 1
ATOM 1784 C CA . GLN A 1 223 ? -11.807 4.820 1.263 1.00 95.44 223 GLN A CA 1
ATOM 1785 C C . GLN A 1 223 ? -12.257 5.443 2.584 1.00 95.44 223 GLN A C 1
ATOM 1787 O O . GLN A 1 223 ? -11.696 6.464 2.980 1.00 95.44 223 GLN A O 1
ATOM 1792 N N . SER A 1 224 ? -13.162 4.782 3.308 1.00 96.06 224 SER A N 1
ATOM 1793 C CA . SER A 1 224 ? -13.544 5.151 4.673 1.00 96.06 224 SER A CA 1
ATOM 1794 C C . SER A 1 224 ? -12.334 5.183 5.603 1.00 96.06 224 SER A C 1
ATOM 1796 O O . SER A 1 224 ? -12.088 6.199 6.249 1.00 96.06 224 SER A O 1
ATOM 1798 N N . ILE A 1 225 ? -11.491 4.146 5.593 1.00 97.19 225 ILE A N 1
ATOM 1799 C CA . ILE A 1 225 ? -10.275 4.119 6.421 1.00 97.19 225 ILE A CA 1
ATOM 1800 C C . ILE A 1 225 ? -9.302 5.245 6.030 1.00 97.19 225 ILE A C 1
ATOM 1802 O O . ILE A 1 225 ? -8.747 5.908 6.903 1.00 97.19 225 ILE A O 1
ATOM 1806 N N . ARG A 1 226 ? -9.096 5.503 4.731 1.00 96.62 226 ARG A N 1
ATOM 1807 C CA . ARG A 1 226 ? -8.228 6.601 4.261 1.00 96.62 226 ARG A CA 1
ATOM 1808 C C . ARG A 1 226 ? -8.782 7.981 4.607 1.00 96.62 226 ARG A C 1
ATOM 1810 O O . ARG A 1 226 ? -7.998 8.899 4.814 1.00 96.62 226 ARG A O 1
ATOM 1817 N N . SER A 1 227 ? -10.104 8.140 4.675 1.00 97.31 227 SER A N 1
ATOM 1818 C CA . SER A 1 227 ? -10.723 9.415 5.055 1.00 97.31 227 SER A CA 1
ATOM 1819 C C . SER A 1 227 ? -10.400 9.822 6.492 1.00 97.31 227 SER A C 1
ATOM 1821 O O . SER A 1 227 ? -10.342 11.017 6.766 1.00 97.31 227 SER A O 1
ATOM 1823 N N . ILE A 1 228 ? -10.078 8.861 7.368 1.00 98.19 228 ILE A N 1
ATOM 1824 C CA . ILE A 1 228 ? -9.609 9.150 8.729 1.00 98.19 228 ILE A CA 1
ATOM 1825 C C . ILE A 1 228 ? -8.328 9.989 8.679 1.00 98.19 228 ILE A C 1
ATOM 1827 O O . ILE A 1 228 ? -8.237 10.969 9.398 1.00 98.19 228 ILE A O 1
ATOM 1831 N N . CYS A 1 229 ? -7.392 9.716 7.762 1.00 97.75 229 CYS A N 1
ATOM 1832 C CA . CYS A 1 229 ? -6.182 10.538 7.602 1.00 97.75 229 CYS A CA 1
ATOM 1833 C C . CYS A 1 229 ? -6.466 12.002 7.221 1.00 97.75 229 CYS A C 1
ATOM 1835 O O . CYS A 1 229 ? -5.571 12.826 7.253 1.00 97.75 229 CYS A O 1
ATOM 1837 N N . ARG A 1 230 ? -7.700 12.351 6.840 1.00 96.38 230 ARG A N 1
ATOM 1838 C CA . ARG A 1 230 ? -8.081 13.728 6.494 1.00 96.38 230 ARG A CA 1
ATOM 1839 C C . ARG A 1 230 ? -8.715 14.484 7.661 1.00 96.38 230 ARG A C 1
ATOM 1841 O O . ARG A 1 230 ? -9.059 15.653 7.498 1.00 96.38 230 ARG A O 1
ATOM 1848 N N . THR A 1 231 ? -8.923 13.840 8.811 1.00 97.62 231 THR A N 1
ATOM 1849 C CA . THR A 1 231 ? -9.413 14.523 10.015 1.00 97.62 231 THR A CA 1
ATOM 1850 C C . THR A 1 231 ? -8.292 15.326 10.671 1.00 97.62 231 THR A C 1
ATOM 1852 O O . THR A 1 231 ? -7.124 15.163 10.330 1.00 97.62 231 THR A O 1
ATOM 1855 N N . ALA A 1 232 ? -8.631 16.159 11.656 1.00 97.50 232 ALA A N 1
ATOM 1856 C CA . ALA A 1 232 ? -7.650 16.950 12.393 1.00 97.50 232 ALA A CA 1
ATOM 1857 C C . ALA A 1 232 ? -6.516 16.092 12.984 1.00 97.50 232 ALA A C 1
ATOM 1859 O O . ALA A 1 232 ? -6.756 15.000 13.508 1.00 97.50 232 ALA A O 1
ATOM 1860 N N . ASN A 1 233 ? -5.295 16.627 12.923 1.00 98.06 233 ASN A N 1
ATOM 1861 C CA . ASN A 1 233 ? -4.113 16.015 13.518 1.00 98.06 233 ASN A CA 1
ATOM 1862 C C . ASN A 1 233 ? -4.232 16.008 15.042 1.00 98.06 233 ASN A C 1
ATOM 1864 O O . ASN A 1 233 ? -4.474 17.042 15.668 1.00 98.06 233 ASN A O 1
ATOM 1868 N N . ILE A 1 234 ? -3.994 14.849 15.641 1.00 98.25 234 ILE A N 1
ATOM 1869 C CA . ILE A 1 234 ? -3.958 14.640 17.084 1.00 98.25 234 ILE A CA 1
ATOM 1870 C C . ILE A 1 234 ? -2.648 13.967 17.495 1.00 98.25 234 ILE A C 1
ATOM 1872 O O . ILE A 1 234 ? -1.914 13.407 16.678 1.00 98.25 234 ILE A O 1
ATOM 1876 N N . GLN A 1 235 ? -2.360 14.007 18.794 1.00 98.12 235 GLN A N 1
ATOM 1877 C CA . GLN A 1 235 ? -1.153 13.406 19.342 1.00 98.12 235 GLN A CA 1
ATOM 1878 C C . GLN A 1 235 ? -1.282 11.875 19.464 1.00 98.12 235 GLN A C 1
ATOM 1880 O O . GLN A 1 235 ? -2.193 11.342 20.113 1.00 98.12 235 GLN A O 1
ATOM 1885 N N . CYS A 1 236 ? -0.334 11.163 18.861 1.00 98.38 236 CYS A N 1
ATOM 1886 C CA . CYS A 1 236 ? -0.122 9.725 19.012 1.00 98.38 236 CYS A CA 1
ATOM 1887 C C . CYS A 1 236 ? 0.412 9.371 20.413 1.00 98.38 236 CYS A C 1
ATOM 1889 O O . CYS A 1 236 ? 0.962 10.221 21.114 1.00 98.38 236 CYS A O 1
ATOM 1891 N N . LYS A 1 237 ? 0.362 8.090 20.818 1.00 97.62 237 LYS A N 1
ATOM 1892 C CA . LYS A 1 237 ? 0.964 7.633 22.093 1.00 97.62 237 LYS A CA 1
ATOM 1893 C C . LYS A 1 237 ? 2.471 7.870 22.184 1.00 97.62 237 LYS A C 1
ATOM 1895 O O . LYS A 1 237 ? 3.000 8.011 23.280 1.00 97.62 237 LYS A O 1
ATOM 1900 N N . ASN A 1 238 ? 3.162 7.883 21.047 1.00 96.50 238 ASN A N 1
ATOM 1901 C CA . ASN A 1 238 ? 4.599 8.155 20.966 1.00 96.50 238 ASN A CA 1
ATOM 1902 C C . ASN A 1 238 ? 4.933 9.664 20.949 1.00 96.50 238 ASN A C 1
ATOM 1904 O O . ASN A 1 238 ? 6.100 10.017 20.801 1.00 96.50 238 ASN A O 1
ATOM 1908 N N . GLY A 1 239 ? 3.929 10.541 21.057 1.00 96.81 239 GLY A N 1
ATOM 1909 C CA . GLY A 1 239 ? 4.085 11.995 21.063 1.00 96.81 239 GLY A CA 1
ATOM 1910 C C . GLY A 1 239 ? 4.097 12.668 19.686 1.00 96.81 239 GLY A C 1
ATOM 1911 O O . GLY A 1 239 ? 4.116 13.895 19.638 1.00 96.81 239 GLY A O 1
ATOM 1912 N N . GLN A 1 240 ? 4.069 11.914 18.581 1.00 97.12 240 GLN A N 1
ATOM 1913 C CA . GLN A 1 240 ? 4.002 12.476 17.225 1.00 97.12 240 GLN A CA 1
ATOM 1914 C C . GLN A 1 240 ? 2.618 13.074 16.924 1.00 97.12 240 GLN A C 1
ATOM 1916 O O . GLN A 1 240 ? 1.619 12.647 17.493 1.00 97.12 240 GLN A O 1
ATOM 1921 N N . MET A 1 241 ? 2.562 14.055 16.017 1.00 97.44 241 MET A N 1
ATOM 1922 C CA . MET A 1 241 ? 1.343 14.794 15.642 1.00 97.44 241 MET A CA 1
ATOM 1923 C C . MET A 1 241 ? 0.801 14.390 14.260 1.00 97.44 241 MET A C 1
ATOM 1925 O O . MET A 1 241 ? 0.296 15.229 13.522 1.00 97.44 241 MET A O 1
ATOM 1929 N N . ASN A 1 242 ? 0.943 13.117 13.890 1.00 97.69 242 ASN A N 1
ATOM 1930 C CA . ASN A 1 242 ? 0.439 12.547 12.634 1.00 97.69 242 ASN A CA 1
ATOM 1931 C C . ASN A 1 242 ? -0.634 11.472 12.869 1.00 97.69 242 ASN A C 1
ATOM 1933 O O . ASN A 1 242 ? -0.826 10.583 12.039 1.00 97.69 242 ASN A O 1
ATOM 1937 N N . CYS A 1 243 ? -1.283 11.502 14.036 1.00 98.56 243 CYS A N 1
ATOM 1938 C CA . CYS A 1 243 ? -2.413 10.637 14.325 1.00 98.56 243 CYS A CA 1
ATOM 1939 C C . CYS A 1 243 ? -3.725 11.324 13.980 1.00 98.56 243 CYS A C 1
ATOM 1941 O O . CYS A 1 243 ? -3.855 12.540 14.068 1.00 98.56 243 CYS A O 1
ATOM 1943 N N . HIS A 1 244 ? -4.711 10.506 13.649 1.00 98.62 244 HIS A N 1
ATOM 1944 C CA . HIS A 1 244 ? -6.047 10.925 13.269 1.00 98.62 244 HIS A CA 1
ATOM 1945 C C . HIS A 1 244 ? -7.057 9.975 13.902 1.00 98.62 244 HIS A C 1
ATOM 1947 O O . HIS A 1 244 ? -6.739 8.810 14.163 1.00 98.62 244 HIS A O 1
ATOM 1953 N N . GLU A 1 245 ? -8.270 10.456 14.154 1.00 98.12 245 GLU A N 1
ATOM 1954 C CA . GLU A 1 245 ? -9.308 9.686 14.832 1.00 98.12 245 GLU A CA 1
ATOM 1955 C C . GLU A 1 245 ? -10.562 9.506 13.980 1.00 98.12 245 GLU A C 1
ATOM 1957 O O . GLU A 1 245 ? -10.984 10.398 13.252 1.00 98.12 245 GLU A O 1
ATOM 1962 N N . GLY A 1 246 ? -11.188 8.339 14.100 1.00 97.94 246 GLY A N 1
ATOM 1963 C CA . GLY A 1 246 ? -12.431 8.022 13.402 1.00 97.94 246 GLY A CA 1
ATOM 1964 C C . GLY A 1 246 ? -13.236 6.968 14.148 1.00 97.94 246 GLY A C 1
ATOM 1965 O O . GLY A 1 246 ? -12.688 6.217 14.953 1.00 97.94 246 GLY A O 1
ATOM 1966 N N . VAL A 1 247 ? -14.544 6.912 13.907 1.00 98.12 247 VAL A N 1
ATOM 1967 C CA . VAL A 1 247 ? -15.429 5.886 14.477 1.00 98.12 247 VAL A CA 1
ATOM 1968 C C . VAL A 1 247 ? -15.700 4.836 13.412 1.00 98.12 247 VAL A C 1
ATOM 1970 O O . VAL A 1 247 ? -16.200 5.166 12.343 1.00 98.12 247 VAL A O 1
ATOM 1973 N N . VAL A 1 248 ? -15.356 3.583 13.703 1.00 97.25 248 VAL A N 1
ATOM 1974 C CA . VAL A 1 248 ? -15.441 2.470 12.748 1.00 97.25 248 VAL A CA 1
ATOM 1975 C C . VAL A 1 248 ? -15.851 1.178 13.449 1.00 97.25 248 VAL A C 1
ATOM 1977 O O . VAL A 1 248 ? -15.669 1.027 14.665 1.00 97.25 248 VAL A O 1
ATOM 1980 N N . LYS A 1 249 ? -16.393 0.223 12.689 1.00 97.44 249 LYS A N 1
ATOM 19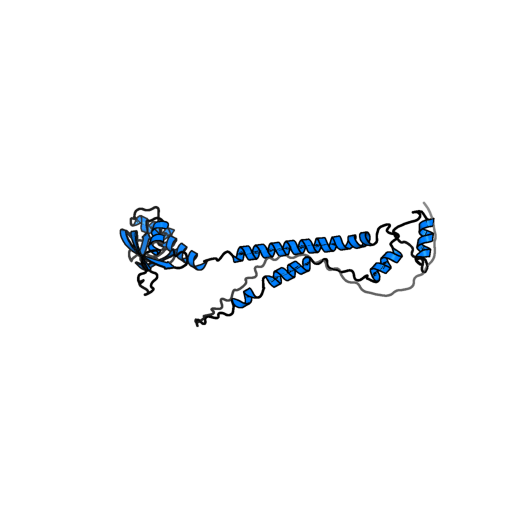81 C CA . LYS A 1 249 ? -16.618 -1.144 13.177 1.00 97.44 249 LYS A CA 1
ATOM 1982 C C . LYS A 1 249 ? -15.290 -1.878 13.303 1.00 97.44 249 LYS A C 1
ATOM 1984 O O . LYS A 1 249 ? -14.471 -1.866 12.382 1.00 97.44 249 LYS A O 1
ATOM 1989 N N . VAL A 1 250 ? -15.085 -2.549 14.431 1.00 97.88 250 VAL A N 1
ATOM 1990 C CA . VAL A 1 250 ? -13.861 -3.300 14.709 1.00 97.88 250 VAL A CA 1
ATOM 1991 C C . VAL A 1 250 ? -14.119 -4.618 15.423 1.00 97.88 250 VAL A C 1
ATOM 1993 O O . VAL A 1 250 ? -15.117 -4.783 16.126 1.00 97.88 250 VAL A O 1
ATOM 1996 N N . THR A 1 251 ? -13.144 -5.517 15.323 1.00 98.19 251 THR A N 1
ATOM 1997 C CA . THR A 1 251 ? -12.991 -6.662 16.222 1.00 98.19 251 THR A CA 1
ATOM 1998 C C . THR A 1 251 ? -11.641 -6.586 16.921 1.00 98.19 251 THR A C 1
ATOM 2000 O O . THR A 1 251 ? -10.587 -6.658 16.284 1.00 98.19 251 THR A O 1
ATOM 2003 N N . ASP A 1 252 ? -11.669 -6.460 18.247 1.00 98.31 252 ASP A N 1
ATOM 2004 C CA . ASP A 1 252 ? -10.480 -6.545 19.088 1.00 98.31 252 ASP A CA 1
ATOM 2005 C C . ASP A 1 252 ? -10.189 -8.017 19.427 1.00 98.31 252 ASP A C 1
ATOM 2007 O O . ASP A 1 252 ? -11.024 -8.712 20.003 1.00 98.31 252 ASP A O 1
ATOM 2011 N N . CYS A 1 253 ? -8.988 -8.486 19.093 1.00 98.12 253 CYS A N 1
ATOM 2012 C CA . CYS A 1 253 ? -8.487 -9.828 19.366 1.00 98.12 253 CYS A CA 1
ATOM 2013 C C . CYS A 1 253 ? -7.444 -9.775 20.482 1.00 98.12 253 CYS A C 1
ATOM 2015 O O . CYS A 1 253 ? -6.347 -9.237 20.298 1.00 98.12 253 CYS A O 1
ATOM 2017 N N . ARG A 1 254 ? -7.762 -10.364 21.636 1.00 98.00 254 ARG A N 1
ATOM 2018 C CA . ARG A 1 254 ? -6.877 -10.430 22.805 1.00 98.00 254 ARG A CA 1
ATOM 2019 C C . ARG A 1 254 ? -6.449 -11.865 23.070 1.00 98.00 254 ARG A C 1
ATOM 2021 O O . ARG A 1 254 ? -7.294 -12.739 23.207 1.00 98.00 254 ARG A O 1
ATOM 2028 N N . GLU A 1 255 ? -5.148 -12.102 23.144 1.00 97.81 255 GLU A N 1
ATOM 2029 C CA . GLU A 1 255 ? -4.588 -13.417 23.466 1.00 97.81 255 GLU A CA 1
ATOM 2030 C C . GLU A 1 255 ? -4.991 -13.846 24.891 1.00 97.81 255 GLU A C 1
ATOM 2032 O O . GLU A 1 255 ? -5.141 -13.002 25.778 1.00 97.81 255 GLU A O 1
ATOM 2037 N N . THR A 1 256 ? -5.221 -15.145 25.111 1.00 94.62 256 THR A N 1
ATOM 2038 C CA . THR A 1 256 ? -5.781 -15.664 26.374 1.00 94.62 256 THR A CA 1
ATOM 2039 C C . THR A 1 256 ? -4.798 -15.724 27.550 1.00 94.62 256 THR A C 1
ATOM 2041 O O . THR A 1 256 ? -5.203 -16.092 28.649 1.00 94.62 256 THR A O 1
ATOM 2044 N N . GLY A 1 257 ? -3.527 -15.375 27.354 1.00 86.69 257 GLY A N 1
ATOM 2045 C CA . GLY A 1 257 ? -2.446 -15.374 28.344 1.00 86.69 257 GLY A CA 1
ATOM 2046 C C . GLY A 1 257 ? -1.692 -16.701 28.468 1.00 86.69 257 GLY A C 1
ATOM 2047 O O . GLY A 1 257 ? -0.571 -16.725 28.972 1.00 86.69 257 GLY A O 1
ATOM 2048 N N . SER A 1 258 ? -2.287 -17.804 28.014 1.00 86.69 258 SER A N 1
ATOM 2049 C CA . SER A 1 258 ? -1.763 -19.168 28.170 1.00 86.69 258 SER A CA 1
ATOM 2050 C C . SER A 1 258 ? -1.314 -19.812 26.860 1.00 86.69 258 SER A C 1
ATOM 2052 O O . SER A 1 258 ? -0.762 -20.915 26.876 1.00 86.69 258 SER A O 1
ATOM 2054 N N . SER A 1 259 ? -1.552 -19.163 25.718 1.00 91.06 259 SER A N 1
ATOM 2055 C CA . SER A 1 259 ? -1.267 -19.767 24.423 1.00 91.06 259 SER A CA 1
ATOM 2056 C C . SER A 1 259 ? 0.191 -19.559 24.004 1.00 91.06 259 SER A C 1
ATOM 2058 O O . SER A 1 259 ? 0.843 -18.574 24.355 1.00 91.06 259 SER A O 1
ATOM 2060 N N . ARG A 1 260 ? 0.732 -20.525 23.257 1.00 92.00 260 ARG A N 1
ATOM 2061 C CA . ARG A 1 260 ? 2.094 -20.480 22.709 1.00 92.00 260 ARG A CA 1
ATOM 2062 C C . ARG A 1 260 ? 2.033 -20.654 21.201 1.00 92.00 260 ARG A C 1
ATOM 2064 O O . ARG A 1 260 ? 1.230 -21.439 20.699 1.00 92.00 260 ARG A O 1
ATOM 2071 N N . ALA A 1 261 ? 2.898 -19.938 20.486 1.00 93.19 261 ALA A N 1
ATOM 2072 C CA . ALA A 1 261 ? 3.036 -20.103 19.046 1.00 93.19 261 ALA A CA 1
ATOM 2073 C C . ALA A 1 261 ? 3.445 -21.555 18.711 1.00 93.19 261 ALA A C 1
ATOM 2075 O O . ALA A 1 261 ? 4.236 -22.139 19.454 1.00 93.19 261 ALA A O 1
ATOM 2076 N N . PRO A 1 262 ? 2.916 -22.153 17.627 1.00 91.81 262 PRO A N 1
ATOM 2077 C CA . PRO A 1 262 ? 2.006 -21.559 16.637 1.00 91.81 262 PRO A CA 1
ATOM 2078 C C . PRO A 1 262 ? 0.508 -21.617 17.014 1.00 91.81 262 PRO A C 1
ATOM 2080 O O . PRO A 1 262 ? -0.325 -21.053 16.304 1.00 91.81 262 PRO A O 1
ATOM 2083 N N . ASN A 1 263 ? 0.151 -22.262 18.129 1.00 94.75 263 ASN A N 1
ATOM 2084 C CA . ASN A 1 263 ? -1.227 -22.558 18.546 1.00 94.75 263 ASN A CA 1
ATOM 2085 C C . ASN A 1 263 ? -1.834 -21.447 19.424 1.00 94.75 263 ASN A C 1
ATOM 2087 O O . ASN A 1 263 ? -2.261 -21.681 20.557 1.00 94.75 263 ASN A O 1
ATOM 2091 N N . CYS A 1 264 ? -1.850 -20.219 18.910 1.00 97.12 264 CYS A N 1
ATOM 2092 C CA . CYS A 1 264 ? -2.347 -19.053 19.640 1.00 97.12 264 CYS A CA 1
ATOM 2093 C C . CYS A 1 264 ? -3.878 -19.062 19.781 1.00 97.12 264 CYS A C 1
ATOM 2095 O O . CYS A 1 264 ? -4.591 -19.388 18.830 1.00 97.12 264 CYS A O 1
ATOM 2097 N N . ARG A 1 265 ? -4.383 -18.668 20.957 1.00 97.50 265 ARG A N 1
ATOM 2098 C CA . ARG A 1 265 ? -5.821 -18.564 21.246 1.00 97.50 265 ARG A CA 1
ATOM 2099 C C . ARG A 1 265 ? -6.193 -17.138 21.627 1.00 97.50 265 ARG A C 1
ATOM 2101 O O . ARG A 1 265 ? -5.483 -16.482 22.386 1.00 97.50 265 ARG A O 1
ATOM 2108 N N . TYR A 1 266 ? -7.322 -16.682 21.104 1.00 97.81 266 TYR A N 1
ATOM 2109 C CA . TYR A 1 266 ? -7.787 -15.308 21.197 1.00 97.81 266 TYR A CA 1
ATOM 2110 C C . TYR A 1 266 ? -9.240 -15.232 21.650 1.00 97.81 266 TYR A C 1
ATOM 2112 O O . TYR A 1 266 ? -10.069 -16.028 21.216 1.00 97.81 266 TYR A O 1
ATOM 2120 N N . ARG A 1 267 ? -9.533 -14.218 22.467 1.00 97.69 267 ARG A N 1
ATOM 2121 C CA . ARG A 1 267 ? -10.881 -13.727 22.748 1.00 97.69 267 ARG A CA 1
ATOM 2122 C C . ARG A 1 267 ? -11.193 -12.550 21.839 1.00 97.69 267 ARG A C 1
ATOM 2124 O O . ARG A 1 267 ? -10.375 -11.630 21.734 1.00 97.69 267 ARG A O 1
ATOM 2131 N N . ALA A 1 268 ? -12.360 -12.579 21.217 1.00 97.94 268 ALA A N 1
ATOM 2132 C CA . ALA A 1 268 ? -12.833 -11.529 20.336 1.00 97.94 268 ALA A CA 1
ATOM 2133 C C . ALA A 1 268 ? -13.805 -10.590 21.051 1.00 97.94 268 ALA A C 1
ATOM 2135 O O . ALA A 1 268 ? -14.629 -11.008 21.864 1.00 97.94 268 ALA A O 1
ATOM 2136 N N . LYS A 1 269 ? -13.734 -9.306 20.710 1.00 97.56 269 LYS A N 1
ATOM 2137 C CA . LYS A 1 269 ? -14.727 -8.306 21.094 1.00 97.56 269 LYS A CA 1
ATOM 2138 C C . LYS A 1 269 ? -15.062 -7.446 19.882 1.00 97.56 269 LYS A C 1
ATOM 2140 O O . LYS A 1 269 ? -14.306 -6.540 19.533 1.00 97.56 269 LYS A O 1
ATOM 2145 N N . ALA A 1 270 ? -16.190 -7.743 19.246 1.00 97.44 270 ALA A N 1
ATOM 2146 C CA . ALA A 1 270 ? -16.746 -6.905 18.192 1.00 97.44 270 ALA A CA 1
ATOM 2147 C C . ALA A 1 270 ? -17.385 -5.648 18.803 1.00 97.44 270 ALA A C 1
ATOM 2149 O O . ALA A 1 270 ? -18.070 -5.723 19.824 1.00 97.44 270 ALA A O 1
ATOM 2150 N N . SER A 1 271 ? -17.139 -4.483 18.207 1.00 96.69 271 SER A N 1
ATOM 2151 C CA . SER A 1 271 ? -17.742 -3.214 18.632 1.00 96.69 271 SER A CA 1
ATOM 2152 C C . SER A 1 271 ? -17.659 -2.162 17.528 1.00 96.69 271 SER A C 1
ATOM 2154 O O . SER A 1 271 ? -16.870 -2.294 16.598 1.00 96.69 271 SER A O 1
ATOM 2156 N N . THR A 1 272 ? -18.441 -1.092 17.647 1.00 97.44 272 THR A N 1
ATOM 2157 C CA . THR A 1 272 ? -18.203 0.150 16.898 1.00 97.44 272 THR A CA 1
ATOM 2158 C C . THR A 1 272 ? -17.594 1.146 17.867 1.00 97.44 272 THR A C 1
ATOM 2160 O O . THR A 1 272 ? -18.210 1.457 18.887 1.00 97.44 272 THR A O 1
ATOM 2163 N N . ARG A 1 273 ? -16.368 1.601 17.604 1.00 97.56 273 ARG A N 1
ATOM 2164 C CA . ARG A 1 273 ? -15.654 2.491 18.527 1.00 97.56 273 ARG A CA 1
ATOM 2165 C C . 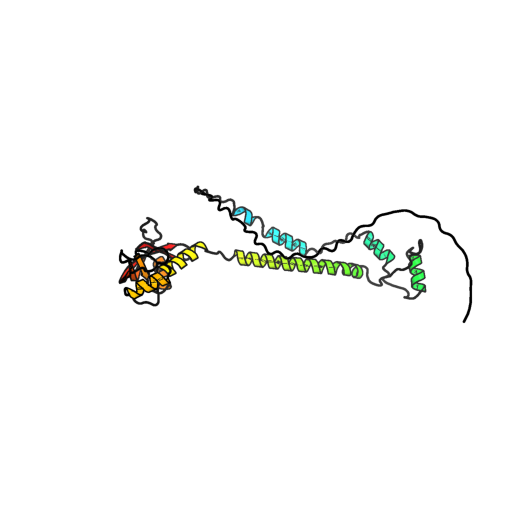ARG A 1 273 ? -14.772 3.487 17.799 1.00 97.56 273 ARG A C 1
ATOM 2167 O O . ARG A 1 273 ? -14.434 3.314 16.630 1.00 97.56 273 ARG A O 1
ATOM 2174 N N . ARG A 1 274 ? -14.369 4.517 18.538 1.00 98.31 274 ARG A N 1
ATOM 2175 C CA . ARG A 1 274 ? -13.313 5.438 18.127 1.00 98.31 274 ARG A CA 1
ATOM 2176 C C . ARG A 1 274 ? -11.979 4.690 18.066 1.00 98.31 274 ARG A C 1
ATOM 2178 O O . ARG A 1 274 ? -11.622 3.982 19.014 1.00 98.31 274 ARG A O 1
ATOM 2185 N N . VAL A 1 275 ? -11.269 4.854 16.959 1.00 98.44 275 VAL A N 1
ATOM 2186 C CA . VAL A 1 275 ? -9.904 4.370 16.736 1.00 98.44 275 VAL A CA 1
ATOM 2187 C C . VAL A 1 275 ? -8.993 5.546 16.430 1.00 98.44 275 VAL A C 1
ATOM 2189 O O . VAL A 1 275 ? -9.455 6.580 15.944 1.00 98.44 275 VAL A O 1
ATOM 2192 N N . VAL A 1 276 ? -7.703 5.370 16.690 1.00 98.62 276 VAL A N 1
ATOM 2193 C CA . VAL A 1 276 ? -6.659 6.319 16.305 1.00 98.62 276 VAL A CA 1
ATOM 2194 C C . VAL A 1 276 ? -5.627 5.615 15.435 1.00 98.62 276 VAL A C 1
ATOM 2196 O O . VAL A 1 276 ? -5.083 4.576 15.819 1.00 98.62 276 VAL A O 1
ATOM 2199 N N . ILE A 1 277 ? -5.343 6.188 14.268 1.00 98.56 277 ILE A N 1
ATOM 2200 C CA . ILE A 1 277 ? -4.348 5.680 13.318 1.00 98.56 277 ILE A CA 1
ATOM 2201 C C . ILE A 1 277 ? -3.335 6.772 12.997 1.00 98.56 277 ILE A C 1
ATOM 2203 O O . ILE A 1 277 ? -3.698 7.942 12.929 1.00 98.56 277 ILE A O 1
ATOM 2207 N N . ALA A 1 278 ? -2.075 6.394 12.795 1.00 98.25 278 ALA A N 1
ATOM 2208 C CA . ALA A 1 278 ? -1.061 7.313 12.293 1.00 98.25 278 ALA A CA 1
ATOM 2209 C C . ALA A 1 278 ? -1.013 7.247 10.766 1.00 98.25 278 ALA A C 1
ATOM 2211 O O . ALA A 1 278 ? -1.030 6.143 10.200 1.00 98.25 278 ALA A O 1
ATOM 2212 N N . CYS A 1 279 ? -0.927 8.406 10.121 1.00 97.50 279 CYS A N 1
ATOM 2213 C CA . CYS A 1 279 ? -0.849 8.538 8.673 1.00 97.50 279 CYS A CA 1
ATOM 2214 C C . CYS A 1 279 ? 0.457 9.227 8.262 1.00 97.50 279 CYS A C 1
ATOM 2216 O O . CYS A 1 279 ? 1.002 10.054 8.990 1.00 97.50 279 CYS A O 1
ATOM 2218 N N . GLU A 1 280 ? 1.005 8.834 7.114 1.00 94.94 280 GLU A N 1
ATOM 2219 C CA . GLU A 1 280 ? 2.246 9.399 6.573 1.00 94.94 280 GLU A CA 1
ATOM 2220 C C . GLU A 1 280 ? 2.203 9.447 5.041 1.00 94.94 280 GLU A C 1
ATOM 2222 O O . GLU A 1 280 ? 1.485 8.663 4.411 1.00 94.94 280 GLU A O 1
ATOM 2227 N N . GLY A 1 281 ? 3.030 10.331 4.468 1.00 90.31 281 GLY A N 1
ATOM 2228 C CA . GLY A 1 281 ? 3.336 10.480 3.039 1.00 90.31 281 GLY A CA 1
ATOM 2229 C C . GLY A 1 281 ? 2.324 11.299 2.229 1.00 90.31 281 GLY A C 1
ATOM 2230 O O . GLY A 1 281 ? 1.519 12.023 2.800 1.00 90.31 281 GLY A O 1
ATOM 2231 N N . ASN A 1 282 ? 2.410 11.250 0.894 1.00 86.50 282 ASN A N 1
ATOM 2232 C CA . ASN A 1 282 ? 1.596 12.089 0.002 1.00 86.50 282 ASN A CA 1
ATOM 2233 C C . ASN A 1 282 ? 1.144 11.300 -1.252 1.00 86.50 282 ASN A C 1
ATOM 2235 O O . ASN A 1 282 ? 1.987 11.007 -2.101 1.00 86.50 282 ASN A O 1
ATOM 2239 N N . PRO A 1 283 ? -0.148 10.938 -1.389 1.00 89.25 283 PRO A N 1
ATOM 2240 C CA . PRO A 1 283 ? -1.233 11.219 -0.446 1.00 89.25 283 PRO A CA 1
ATOM 2241 C C . PRO A 1 283 ? -1.033 10.494 0.893 1.00 89.25 283 PRO A C 1
ATOM 2243 O O . PRO A 1 283 ? -0.414 9.430 0.933 1.00 89.25 283 PRO A O 1
ATOM 2246 N N . GLU A 1 284 ? -1.555 11.060 1.982 1.00 92.56 284 GLU A N 1
ATOM 2247 C CA . GLU A 1 284 ? -1.473 10.444 3.310 1.00 92.56 284 GLU A CA 1
ATOM 2248 C C . GLU A 1 284 ? -2.238 9.118 3.348 1.00 92.56 284 GLU A C 1
ATOM 2250 O O . GLU A 1 284 ? -3.388 9.016 2.904 1.00 92.56 284 GLU A O 1
ATOM 2255 N N . VAL A 1 285 ? -1.590 8.086 3.892 1.00 95.88 285 VAL A N 1
ATOM 2256 C CA . VAL A 1 285 ? -2.194 6.763 4.082 1.00 95.88 285 VAL A CA 1
ATOM 2257 C C . VAL A 1 285 ? -1.892 6.213 5.479 1.00 95.88 285 VAL A C 1
ATOM 2259 O O . VAL A 1 285 ? -0.861 6.561 6.057 1.00 95.88 285 VAL A O 1
ATOM 2262 N N . PRO A 1 286 ? -2.745 5.319 6.018 1.00 97.50 286 PRO A N 1
ATOM 2263 C CA . PRO A 1 286 ? -2.531 4.705 7.325 1.00 97.50 286 PRO A CA 1
ATOM 2264 C C . PRO A 1 286 ? -1.269 3.840 7.371 1.00 97.50 286 PRO A C 1
ATOM 2266 O O . PRO A 1 286 ? -1.114 2.913 6.580 1.00 97.50 286 PRO A O 1
ATOM 2269 N N . VAL A 1 287 ? -0.399 4.071 8.346 1.00 97.06 287 VAL A N 1
ATOM 2270 C CA . VAL A 1 287 ? 0.840 3.292 8.526 1.00 97.06 287 VAL A CA 1
ATOM 2271 C C . VAL A 1 287 ? 0.916 2.588 9.879 1.00 97.06 287 VAL A C 1
ATOM 2273 O O . VAL A 1 287 ? 1.655 1.610 10.031 1.00 97.06 287 VAL A O 1
ATOM 2276 N N . HIS A 1 288 ? 0.133 3.034 10.865 1.00 97.56 288 HIS A N 1
ATOM 2277 C CA . HIS A 1 288 ? 0.130 2.471 12.213 1.00 97.56 288 HIS A CA 1
ATOM 2278 C C . HIS A 1 288 ? -1.244 2.573 12.884 1.00 97.56 288 HIS A C 1
ATOM 2280 O O . HIS A 1 288 ? -1.984 3.522 12.651 1.00 97.56 288 HIS A O 1
ATOM 2286 N N . PHE A 1 289 ? -1.568 1.604 13.742 1.00 98.44 289 PHE A N 1
ATOM 2287 C CA . PHE A 1 289 ? -2.757 1.622 14.595 1.00 98.44 289 PHE A CA 1
ATOM 2288 C C . PHE A 1 289 ? -2.334 1.954 16.032 1.00 98.44 289 PHE A C 1
ATOM 2290 O O . PHE A 1 289 ? -1.621 1.162 16.650 1.00 98.44 289 PHE A O 1
ATOM 2297 N N . ASP A 1 290 ? -2.759 3.103 16.557 1.00 98.25 290 ASP A N 1
ATOM 2298 C CA . ASP A 1 290 ? -2.320 3.624 17.858 1.00 98.25 290 ASP A CA 1
ATOM 2299 C C . ASP A 1 290 ? -3.192 3.105 19.021 1.00 98.25 290 ASP A C 1
ATOM 2301 O O . ASP A 1 290 ? -2.661 2.620 20.031 1.00 98.25 290 ASP A O 1
ATOM 2305 N N . ARG A 1 291 ? -4.529 3.166 18.897 1.00 95.69 291 ARG A N 1
ATOM 2306 C CA . ARG A 1 291 ? -5.497 2.697 19.914 1.00 95.69 291 ARG A CA 1
ATOM 2307 C C . ARG A 1 291 ? -6.902 2.466 19.368 1.00 95.69 291 ARG A C 1
ATOM 2309 O O . ARG A 1 291 ? -7.337 3.225 18.485 1.00 95.69 291 ARG A O 1
#

Foldseek 3Di:
DYDDDDDDDDDDDDDDDDDDDDDDDDDDDDDDDDDDDDDDPDPDDDDDDDDPDPPPVVVVCVCDVVVVVVVVVVLPPLPCPPPVDPVLVVCCLQAEDQDQPDDDVVSVVVSCVVSVCVVVPDPDYHHDRHDSVVVVVVVVVVVNVVSVVVVVVVVVVVVVVVVVVPDDDPPVQVVLQVLCCLFAEDQPDQFDFQVRLQVSCLVSPCFAQWNPFKGKHFHHDQVQQFVQQVAAFDAFPVRDRQKGKDWTWMKMWGWPVPDGPPRTTTGIDTDTGMWMFGWDDVVTHGRGTRD

Secondary structure (DSSP, 8-state):
-------------------------------------------------------SSSTTS-S-HHHHHHHHHTTTS-----S--HHHHHHHHHHB-SS-S-SSHHHHHHHHHHTT-BTTB-S----B-S-HHHHHHHHHHHHHHHHHHHHHHHHHHHHHHHHHHT----HHHHHHHHHHHHHHB-TT-S---HHHHHHHHHHTTSSSSS--SEEEEE-S-HHHHHHHTTSPPB--TTS-S-EEEEEEEEEEEEE-SS-BTTB--EEEEEEEEEEEEEEETTTTEEEEE--

Sequence (291 aa):
MPASEAGPGGKRLLGETGRGLNYKKARTPTFLSSLCLRFYRLRIVLTGRKKREPLLEEMVMVLSPLFFVFMLGLGLTPLTLGLDDHRYRHFLSQHSDPKPKGRDDRYCESIMKSRNLINPCKDVNTFIHGNKNDIKAICISKVVMALQRTHALLLLLLLTLLGLGLVQPSYGQDRMYQRFLRQHVDRDATGGNDGYCNLVMQRRNMTSHQCKRFNTFIHEDLQSIRSICRTANIQCKNGQMNCHEGVVKVTDCRETGSSRAPNCRYRAKASTRRVVIACEGNPEVPVHFDR

pLDDT: mean 75.54, std 24.74, range [25.94, 98.62]

Organism: Eschrichtius robustus (NCBI:txid9764)